Protein AF-A0A0R0H6M1-F1 (afdb_monomer_lite)

Radius of gyration: 22.52 Å; chains: 1; bounding box: 56×34×72 Å

Sequence (243 aa):
MDESSRLWDACHVLKSAISGMENYYSAASNIASSLDGYHHFTPELSRQVIRAINVCQRDILGLEEENKSLMETRIEPLSQCLIQNISMESKLNGFSGFRGVLYAMRSVSSLLLMILLNGLAYCWSSCCFHQGYDGHMVFGSDFMVSMAILQQKVAEEIDQIEGQPGILLFEFQQAKSAMEELKVELERIASLSYAEIQEKVDNVKSCFGLLRCGVDTITGQLDDFFDEIVEGRKKLLDMCSHR

pLDDT: mean 81.15, std 15.6, range [36.81, 97.0]

Secondary structure (DSSP, 8-state):
-HHHHHHHHHHHHHHHHHHHHHHHHHHHHHHHHHHTT-SS--HHHHHHHHHHHHHHHHHHHHHHHHHHHHIIIIIHHHHHHHHHHHHHGGG-----SHHHHHHHHHHHHHHHHHHHIIIII-B--THHHHSS-SS-TTS--HHHHHHHHHHHHHHHHHHHTTT--B---HHHHHHHHHHHHHHHHHHTTTS--HHHHHHHHHHHHHHHHHHHHHHHHHHHHHHHHHHHHHHHHHHHHHHHH--

Organism: Glycine max (NCBI:txid3847)

Structure (mmCIF, N/CA/C/O backbone):
data_AF-A0A0R0H6M1-F1
#
_entry.id   AF-A0A0R0H6M1-F1
#
loop_
_atom_site.group_PDB
_atom_site.id
_atom_site.type_symbol
_atom_site.label_atom_id
_atom_site.label_alt_id
_atom_site.label_comp_id
_atom_site.label_asym_id
_atom_site.label_entity_id
_atom_site.label_seq_id
_atom_site.pdbx_PDB_ins_code
_atom_site.Cartn_x
_atom_site.Cartn_y
_atom_site.Cartn_z
_atom_site.occupancy
_atom_site.B_iso_or_equiv
_atom_site.auth_seq_id
_atom_site.auth_comp_id
_atom_site.auth_asym_id
_atom_site.auth_atom_id
_atom_site.pdbx_PDB_model_num
ATOM 1 N N . MET A 1 1 ? 18.487 -10.471 -18.712 1.00 46.12 1 MET A N 1
ATOM 2 C CA . MET A 1 1 ? 17.753 -11.472 -17.899 1.00 46.12 1 MET A CA 1
ATOM 3 C C . MET A 1 1 ? 17.597 -10.980 -16.458 1.00 46.12 1 MET A C 1
ATOM 5 O O . MET A 1 1 ? 16.650 -11.376 -15.805 1.00 46.12 1 MET A O 1
ATOM 9 N N . ASP A 1 2 ? 18.455 -10.061 -16.010 1.00 67.31 2 ASP A N 1
ATOM 10 C CA . ASP A 1 2 ? 18.411 -9.377 -14.715 1.00 67.31 2 ASP A CA 1
ATOM 11 C C . ASP A 1 2 ? 17.286 -8.331 -14.591 1.00 67.31 2 ASP A C 1
ATOM 13 O O . ASP A 1 2 ? 16.623 -8.275 -13.572 1.00 67.31 2 ASP A O 1
ATOM 17 N N . GLU A 1 3 ? 17.002 -7.507 -15.600 1.00 68.56 3 GLU A N 1
ATOM 18 C CA . GLU A 1 3 ? 16.029 -6.412 -15.408 1.00 68.56 3 GLU A CA 1
ATOM 19 C C . GLU A 1 3 ? 14.572 -6.871 -15.228 1.00 68.56 3 GLU A C 1
ATOM 21 O O . GLU A 1 3 ? 13.834 -6.277 -14.447 1.00 68.56 3 GLU A O 1
ATOM 26 N N . SER A 1 4 ? 14.139 -7.918 -15.935 1.00 73.56 4 SER A N 1
ATOM 27 C CA . SER A 1 4 ? 12.774 -8.446 -15.795 1.00 73.56 4 SER A CA 1
ATOM 28 C C . SER A 1 4 ? 12.559 -9.141 -14.452 1.00 73.56 4 SER A C 1
ATOM 30 O O . SER A 1 4 ? 11.482 -9.005 -13.883 1.00 73.56 4 SER A O 1
ATOM 32 N N . SER A 1 5 ? 13.572 -9.839 -13.923 1.00 79.06 5 SER A N 1
ATOM 33 C CA . SER A 1 5 ? 13.485 -10.430 -12.584 1.00 79.06 5 SER A CA 1
ATOM 34 C C . SER A 1 5 ? 13.422 -9.347 -11.508 1.00 79.06 5 SER A C 1
ATOM 36 O O . SER A 1 5 ? 12.627 -9.449 -10.589 1.00 79.06 5 SER A O 1
ATOM 38 N N . ARG A 1 6 ? 14.170 -8.252 -11.678 1.00 81.94 6 ARG A N 1
ATOM 39 C CA . ARG A 1 6 ? 14.139 -7.104 -10.759 1.00 81.94 6 ARG A CA 1
ATOM 40 C C . ARG A 1 6 ? 12.793 -6.379 -10.747 1.00 81.94 6 ARG A C 1
ATOM 42 O O . ARG A 1 6 ? 12.304 -6.010 -9.686 1.00 81.94 6 ARG A O 1
ATOM 49 N N . LEU A 1 7 ? 12.187 -6.181 -11.921 1.00 85.00 7 LEU A N 1
ATOM 50 C CA . LEU A 1 7 ? 10.843 -5.603 -12.028 1.00 85.00 7 LEU A CA 1
ATOM 51 C C . LEU A 1 7 ? 9.801 -6.510 -11.359 1.00 85.00 7 LEU A C 1
ATOM 53 O O . LEU A 1 7 ? 8.912 -6.022 -10.668 1.00 85.00 7 LEU A O 1
ATOM 57 N N . TRP A 1 8 ? 9.940 -7.824 -11.546 1.00 86.88 8 TRP A N 1
ATOM 58 C CA . TRP A 1 8 ? 9.097 -8.820 -10.896 1.00 86.88 8 TRP A CA 1
ATOM 59 C C . TRP A 1 8 ? 9.236 -8.787 -9.372 1.00 86.88 8 TRP A C 1
ATOM 61 O O . TRP A 1 8 ? 8.227 -8.784 -8.671 1.00 86.88 8 TRP A O 1
ATOM 71 N N . ASP A 1 9 ? 10.464 -8.698 -8.856 1.00 89.25 9 ASP A N 1
ATOM 72 C CA . ASP A 1 9 ? 10.718 -8.581 -7.420 1.00 89.25 9 ASP A CA 1
ATOM 73 C C . ASP A 1 9 ? 10.064 -7.322 -6.843 1.00 89.25 9 ASP A C 1
ATOM 75 O O . ASP A 1 9 ? 9.346 -7.410 -5.849 1.00 89.25 9 ASP A O 1
ATOM 79 N N . ALA A 1 10 ? 10.229 -6.169 -7.496 1.00 89.31 10 ALA A N 1
ATOM 80 C CA . ALA A 1 10 ? 9.586 -4.924 -7.078 1.00 89.31 10 ALA A CA 1
ATOM 81 C C . ALA A 1 10 ? 8.051 -5.003 -7.115 1.00 89.31 10 ALA A C 1
ATOM 83 O O . ALA A 1 10 ? 7.393 -4.574 -6.169 1.00 89.31 10 ALA A O 1
ATOM 84 N N . CYS A 1 11 ? 7.481 -5.597 -8.168 1.00 91.81 11 CYS A N 1
ATOM 85 C CA . CYS A 1 11 ? 6.043 -5.850 -8.266 1.00 91.81 11 CYS A CA 1
ATOM 86 C C . CYS A 1 11 ? 5.550 -6.716 -7.104 1.00 91.81 11 CYS A C 1
ATOM 88 O O . CYS A 1 11 ? 4.575 -6.369 -6.439 1.00 91.81 11 CYS A O 1
ATOM 90 N N . HIS A 1 12 ? 6.263 -7.802 -6.804 1.00 91.81 12 HIS A N 1
ATOM 91 C CA . HIS A 1 12 ? 5.919 -8.688 -5.701 1.00 91.81 12 HIS A CA 1
ATOM 92 C C . HIS A 1 12 ? 5.960 -7.959 -4.356 1.00 91.81 12 HIS A C 1
ATOM 94 O O . HIS A 1 12 ? 5.055 -8.143 -3.549 1.00 91.81 12 HIS A O 1
ATOM 100 N N . VAL A 1 13 ? 6.980 -7.136 -4.097 1.00 93.56 13 VAL A N 1
ATOM 101 C CA . VAL A 1 13 ? 7.066 -6.362 -2.847 1.00 93.56 13 VAL A CA 1
ATOM 102 C C . VAL A 1 13 ? 5.879 -5.407 -2.714 1.00 93.56 13 VAL A C 1
ATOM 104 O O . VAL A 1 13 ? 5.223 -5.396 -1.675 1.00 93.56 13 VAL A O 1
ATOM 107 N N . LEU A 1 14 ? 5.542 -4.669 -3.775 1.00 94.75 14 LEU A N 1
ATOM 108 C CA . LEU A 1 14 ? 4.407 -3.742 -3.767 1.00 94.75 14 LEU A CA 1
ATOM 109 C C . LEU A 1 14 ? 3.065 -4.460 -3.578 1.00 94.75 14 LEU A C 1
ATOM 111 O O . LEU A 1 14 ? 2.250 -4.029 -2.766 1.00 94.75 14 LEU A O 1
ATOM 115 N N . LYS A 1 15 ? 2.843 -5.583 -4.271 1.00 94.50 15 LYS A N 1
ATOM 116 C CA . LYS A 1 15 ? 1.622 -6.389 -4.119 1.00 94.50 15 LYS A CA 1
ATOM 117 C C . LYS A 1 15 ? 1.503 -7.003 -2.722 1.00 94.50 15 LYS A C 1
ATOM 119 O O . LYS A 1 15 ? 0.406 -7.025 -2.171 1.00 94.50 15 LYS A O 1
ATOM 124 N N . SER A 1 16 ? 2.608 -7.461 -2.127 1.00 94.19 16 SER A N 1
ATOM 125 C CA . SER A 1 16 ? 2.621 -7.939 -0.738 1.00 94.19 16 SER A CA 1
ATOM 126 C C . SER A 1 16 ? 2.266 -6.823 0.248 1.00 94.19 16 SER A C 1
ATOM 128 O O . SER A 1 16 ? 1.416 -7.035 1.110 1.00 94.19 16 SER A O 1
ATOM 130 N N . ALA A 1 17 ? 2.838 -5.628 0.077 1.00 95.00 17 ALA A N 1
ATOM 131 C CA . ALA A 1 17 ? 2.527 -4.474 0.917 1.00 95.00 17 ALA A CA 1
ATOM 132 C C . ALA A 1 17 ? 1.044 -4.074 0.825 1.00 95.00 17 ALA A C 1
ATOM 134 O O . ALA A 1 17 ? 0.391 -3.897 1.853 1.00 95.00 17 ALA A O 1
ATOM 135 N N . ILE A 1 18 ? 0.497 -4.014 -0.395 1.00 95.69 18 ILE A N 1
ATOM 136 C CA . ILE A 1 18 ? -0.927 -3.751 -0.651 1.00 95.69 18 ILE A CA 1
ATOM 137 C C . ILE A 1 18 ? -1.804 -4.787 0.055 1.00 95.69 18 ILE A C 1
ATOM 139 O O . ILE A 1 18 ? -2.674 -4.410 0.833 1.00 95.69 18 ILE A O 1
ATOM 143 N N . SER A 1 19 ? -1.532 -6.083 -0.126 1.00 94.69 19 SER A N 1
ATOM 144 C CA . SER A 1 19 ? -2.310 -7.150 0.519 1.00 94.69 19 SER A CA 1
ATOM 145 C C . SER A 1 19 ? -2.278 -7.058 2.052 1.00 94.69 19 SER A C 1
ATOM 147 O O . SER A 1 19 ? -3.280 -7.308 2.725 1.00 94.69 19 SER A O 1
ATOM 149 N N . GLY A 1 20 ? -1.153 -6.628 2.627 1.00 94.69 20 GLY A N 1
ATOM 150 C CA . GLY A 1 20 ? -1.058 -6.312 4.051 1.00 94.69 20 GLY A CA 1
ATOM 151 C C . GLY A 1 20 ? -2.017 -5.202 4.491 1.00 94.69 20 GLY A C 1
ATOM 152 O O . GLY A 1 20 ? -2.707 -5.345 5.504 1.00 94.69 20 GLY A O 1
ATOM 153 N N . MET A 1 21 ? -2.117 -4.122 3.713 1.00 95.38 21 MET A N 1
ATOM 154 C CA . MET A 1 21 ? -3.075 -3.039 3.973 1.00 95.38 21 MET A CA 1
ATOM 155 C C . MET A 1 21 ? -4.529 -3.504 3.813 1.00 95.38 21 MET A C 1
ATOM 157 O O . MET A 1 21 ? -5.393 -3.069 4.577 1.00 95.38 21 MET A O 1
ATOM 161 N N . GLU A 1 22 ? -4.801 -4.428 2.886 1.00 95.00 22 GLU A N 1
ATOM 162 C CA . GLU A 1 22 ? -6.128 -5.033 2.715 1.00 95.00 22 GLU A CA 1
ATOM 163 C C . GLU A 1 22 ? -6.587 -5.811 3.944 1.00 95.00 22 GLU A C 1
ATOM 165 O O . GLU A 1 22 ? -7.722 -5.664 4.420 1.00 95.00 22 GLU A O 1
ATOM 170 N N . ASN A 1 23 ? -5.674 -6.594 4.514 1.00 94.44 23 ASN A N 1
ATOM 171 C CA . ASN A 1 23 ? -5.912 -7.294 5.769 1.00 94.44 23 ASN A CA 1
ATOM 172 C C . ASN A 1 23 ? -6.154 -6.304 6.914 1.00 94.44 23 ASN A C 1
ATOM 174 O O . ASN A 1 23 ? -7.051 -6.520 7.734 1.00 94.44 23 ASN A O 1
ATOM 178 N N . TYR A 1 24 ? -5.418 -5.188 6.936 1.00 94.44 24 TYR A N 1
ATOM 179 C CA . TYR A 1 24 ? -5.564 -4.168 7.968 1.00 94.44 24 TYR A CA 1
ATOM 180 C C . TYR A 1 24 ? -6.942 -3.506 7.962 1.00 94.44 24 TYR A C 1
ATOM 182 O O . TYR A 1 24 ? -7.625 -3.506 8.992 1.00 94.44 24 TYR A O 1
ATOM 190 N N . TYR A 1 25 ? -7.399 -2.986 6.816 1.00 94.12 25 TYR A N 1
ATOM 191 C CA . TYR A 1 25 ? -8.718 -2.352 6.771 1.00 94.12 25 TYR A CA 1
ATOM 192 C C . TYR A 1 25 ? -9.855 -3.358 6.978 1.00 94.12 25 TYR A C 1
ATOM 194 O O . TYR A 1 25 ? -10.898 -3.003 7.531 1.00 94.12 25 TYR A O 1
ATOM 202 N N . SER A 1 26 ? -9.655 -4.627 6.607 1.00 93.75 26 SER A N 1
ATOM 203 C CA . SER A 1 26 ? -10.621 -5.698 6.873 1.00 93.75 26 SER A CA 1
ATOM 204 C C . SER A 1 26 ? -10.733 -5.992 8.373 1.00 93.75 26 SER A C 1
ATOM 206 O O . SER A 1 26 ? -11.838 -6.083 8.913 1.00 93.75 26 SER A O 1
ATOM 208 N N . ALA A 1 27 ? -9.602 -6.070 9.083 1.00 93.81 27 ALA A N 1
ATOM 209 C CA . ALA A 1 27 ? -9.570 -6.231 10.536 1.00 93.81 27 ALA A CA 1
ATOM 210 C C . ALA A 1 27 ? -10.207 -5.033 11.259 1.00 93.81 27 ALA A C 1
ATOM 212 O O . ALA A 1 27 ? -11.006 -5.215 12.181 1.00 93.81 27 ALA A O 1
ATOM 213 N N . ALA A 1 28 ? -9.919 -3.813 10.809 1.00 92.38 28 ALA A N 1
ATOM 214 C CA . ALA A 1 28 ? -10.516 -2.601 11.359 1.00 92.38 28 ALA A CA 1
ATOM 215 C C . ALA A 1 28 ? -12.030 -2.524 11.127 1.00 92.38 28 ALA A C 1
ATOM 217 O O . ALA A 1 28 ? -12.762 -2.126 12.031 1.00 92.38 28 ALA A O 1
ATOM 218 N N . SER A 1 29 ? -12.521 -2.965 9.964 1.00 91.75 29 SER A N 1
ATOM 219 C CA . SER A 1 29 ? -13.959 -3.056 9.692 1.00 91.75 29 SER A CA 1
ATOM 220 C C . SER A 1 29 ? -14.661 -3.998 10.677 1.00 91.75 29 SER A C 1
ATOM 222 O O . SER A 1 29 ? -15.702 -3.642 11.231 1.00 91.75 29 SER A O 1
ATOM 224 N N . ASN A 1 30 ? -14.048 -5.145 10.991 1.00 92.19 30 ASN A N 1
ATOM 225 C CA . ASN A 1 30 ? -14.566 -6.066 12.005 1.00 92.19 30 ASN A CA 1
ATOM 226 C C . ASN A 1 30 ? -14.599 -5.418 13.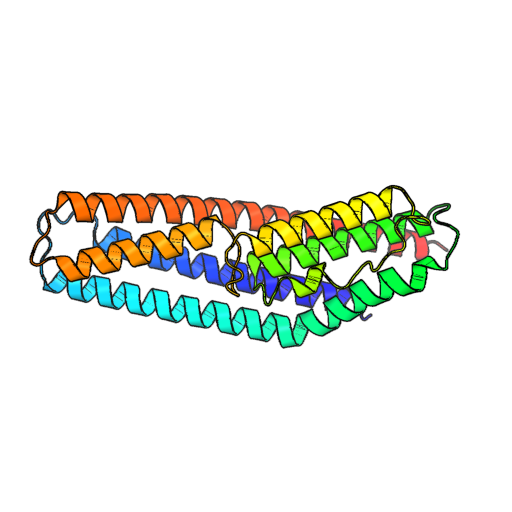399 1.00 92.19 30 ASN A C 1
ATOM 228 O O . ASN A 1 30 ? -15.610 -5.510 14.096 1.00 92.19 30 ASN A O 1
ATOM 232 N N . ILE A 1 31 ? -13.533 -4.710 13.787 1.00 92.19 31 ILE A N 1
ATOM 233 C CA . ILE A 1 31 ? -13.464 -3.975 15.060 1.00 92.19 31 ILE A CA 1
ATOM 234 C C . ILE A 1 31 ? -14.566 -2.909 15.128 1.00 92.19 31 ILE A C 1
ATOM 236 O O . ILE A 1 31 ? -15.338 -2.895 16.086 1.00 92.19 31 ILE A O 1
ATOM 240 N N . ALA A 1 32 ? -14.703 -2.071 14.099 1.00 90.38 32 ALA A N 1
ATOM 241 C CA . ALA A 1 32 ? -15.730 -1.035 14.040 1.00 90.38 32 ALA A CA 1
ATOM 242 C C . ALA A 1 32 ? -17.148 -1.628 14.085 1.00 90.38 32 ALA A C 1
ATOM 244 O O . ALA A 1 32 ? -18.005 -1.111 14.796 1.00 90.38 32 ALA A O 1
ATOM 245 N N . SER A 1 33 ? -17.386 -2.747 13.391 1.00 87.88 33 SER A N 1
ATOM 246 C CA . SER A 1 33 ? -18.682 -3.439 13.411 1.00 87.88 33 SER A CA 1
ATOM 247 C C . SER A 1 33 ? -19.037 -4.011 14.787 1.00 87.88 33 SER A C 1
ATOM 249 O O . SER A 1 33 ? -20.200 -3.997 15.170 1.00 87.88 33 SER A O 1
ATOM 251 N N . SER A 1 34 ? -18.042 -4.452 15.569 1.00 86.06 34 SER A N 1
ATOM 252 C CA . SER A 1 34 ? -18.258 -4.960 16.934 1.00 86.06 34 SER A CA 1
ATOM 253 C C . SER A 1 34 ? -18.665 -3.874 17.935 1.00 86.06 34 SER A C 1
ATOM 255 O O . SER A 1 34 ? -19.186 -4.182 19.005 1.00 86.06 34 SER A O 1
ATOM 257 N N . LEU A 1 35 ? -18.433 -2.610 17.578 1.00 84.56 35 LEU A N 1
ATOM 258 C CA . LEU A 1 35 ? -18.783 -1.427 18.361 1.00 84.56 35 LEU A CA 1
ATOM 259 C C . LEU A 1 35 ? -20.106 -0.801 17.892 1.00 84.56 35 LEU A C 1
ATOM 261 O O . LEU A 1 35 ? -20.694 0.000 18.617 1.00 84.56 35 LEU A O 1
ATOM 265 N N . ASP A 1 36 ? -20.591 -1.179 16.706 1.00 74.12 36 ASP A N 1
ATOM 266 C CA . ASP A 1 36 ? -21.784 -0.606 16.091 1.00 74.12 36 ASP A CA 1
ATOM 267 C C . ASP A 1 36 ? -23.065 -1.156 16.739 1.00 74.12 36 ASP A C 1
ATOM 269 O O . ASP A 1 36 ? -23.265 -2.366 16.846 1.00 74.12 36 ASP A O 1
ATOM 273 N N . GLY A 1 37 ? -23.960 -0.266 17.176 1.00 65.88 37 GLY A N 1
ATOM 274 C CA . GLY A 1 37 ? -25.274 -0.643 17.717 1.00 65.88 37 GLY A CA 1
ATOM 275 C C . GLY A 1 37 ? -25.334 -0.951 19.220 1.00 65.88 37 GLY A C 1
ATOM 276 O O . GLY A 1 37 ? -26.416 -1.241 19.733 1.00 65.88 37 GLY A O 1
ATOM 277 N N . TYR A 1 38 ? -24.228 -0.840 19.963 1.00 66.38 38 TYR A N 1
ATOM 278 C CA . TYR A 1 38 ? -24.252 -0.945 21.426 1.00 66.38 38 TYR A CA 1
ATOM 279 C C . TYR A 1 38 ? -24.504 0.418 22.072 1.00 66.38 38 TYR A C 1
ATOM 281 O O . TYR A 1 38 ? -23.603 1.239 22.130 1.00 66.38 38 TYR A O 1
ATOM 289 N N . HIS A 1 39 ? -25.696 0.652 22.632 1.00 63.47 39 HIS A N 1
ATOM 290 C CA . HIS A 1 39 ? -26.008 1.888 23.377 1.00 63.47 39 HIS A CA 1
ATOM 291 C C . HIS A 1 39 ? -25.375 1.956 24.780 1.00 63.47 39 HIS A C 1
ATOM 293 O O . HIS A 1 39 ? -25.376 3.009 25.421 1.00 63.47 39 HIS A O 1
ATOM 299 N N . HIS A 1 40 ? -24.835 0.838 25.271 1.00 66.12 40 HIS A N 1
ATOM 300 C CA . HIS A 1 40 ? -24.179 0.741 26.570 1.00 66.12 40 HIS A CA 1
ATOM 301 C C . HIS A 1 40 ? -22.856 -0.005 26.424 1.00 66.12 40 HIS A C 1
ATOM 303 O O . HIS A 1 40 ? -22.833 -1.223 26.248 1.00 66.12 40 HIS A O 1
ATOM 309 N N . PHE A 1 41 ? -21.753 0.736 26.509 1.00 73.75 41 PHE A N 1
ATOM 310 C CA . PHE A 1 41 ? -20.420 0.152 26.564 1.00 73.75 41 PHE A CA 1
ATOM 311 C C . PHE A 1 41 ? -20.209 -0.533 27.908 1.00 73.75 41 PHE A C 1
ATOM 313 O O . PHE A 1 41 ? -20.211 0.110 28.958 1.00 73.75 41 PHE A O 1
ATOM 320 N N . THR A 1 42 ? -20.024 -1.849 27.874 1.00 79.62 42 THR A N 1
ATOM 321 C CA . THR A 1 42 ? -19.640 -2.622 29.052 1.00 79.62 42 THR A CA 1
ATOM 322 C C . THR A 1 42 ? -18.113 -2.717 29.145 1.00 79.62 42 THR A C 1
ATOM 324 O O . THR A 1 42 ? -17.427 -2.765 28.115 1.00 79.62 42 THR A O 1
ATOM 327 N N . PRO A 1 43 ? -17.543 -2.782 30.361 1.00 81.38 43 PRO A N 1
ATOM 328 C CA . PRO A 1 43 ? -16.113 -3.034 30.545 1.00 81.38 43 PRO A CA 1
ATOM 329 C C . PRO A 1 43 ? -15.633 -4.322 29.856 1.00 81.38 43 PRO A C 1
ATOM 331 O O . PRO A 1 43 ? -14.487 -4.407 29.411 1.00 81.38 43 PRO A O 1
ATOM 334 N N . GLU A 1 44 ? -16.497 -5.332 29.748 1.00 85.69 44 GLU A N 1
ATOM 335 C CA . GLU A 1 44 ? -16.222 -6.592 29.057 1.00 85.69 44 GLU A CA 1
ATOM 336 C C . GLU A 1 44 ? -16.071 -6.396 27.545 1.00 85.69 44 GLU A C 1
ATOM 338 O O . GLU A 1 44 ? -15.087 -6.876 26.975 1.00 85.69 44 GLU A O 1
ATOM 343 N N . LEU A 1 45 ? -16.996 -5.658 26.913 1.00 85.75 45 LEU A N 1
ATOM 344 C CA . LEU A 1 45 ? -16.931 -5.331 25.486 1.00 85.75 45 LEU A CA 1
ATOM 345 C C . LEU A 1 45 ? -15.669 -4.524 25.177 1.00 85.75 45 LEU A C 1
ATOM 347 O O . LEU A 1 45 ? -14.929 -4.865 24.259 1.00 85.75 45 LEU A O 1
ATOM 351 N N . SER A 1 46 ? -15.363 -3.519 26.001 1.00 86.50 46 SER A N 1
ATOM 352 C CA . SER A 1 46 ? -14.131 -2.740 25.865 1.00 86.50 46 SER A CA 1
ATOM 353 C C . SER A 1 46 ? -12.882 -3.611 25.901 1.00 86.50 46 SER A C 1
ATOM 355 O O . SER A 1 46 ? -12.058 -3.554 24.993 1.00 86.50 46 SER A O 1
ATOM 357 N N . ARG A 1 47 ? -12.754 -4.497 26.897 1.00 89.56 47 ARG A N 1
ATOM 358 C CA . ARG A 1 47 ? -11.604 -5.409 26.989 1.00 89.56 47 ARG A CA 1
ATOM 359 C C . ARG A 1 47 ? -11.491 -6.319 25.772 1.00 89.56 47 ARG A C 1
ATOM 361 O O . ARG A 1 47 ? -10.376 -6.615 25.344 1.00 89.56 47 ARG A O 1
ATOM 368 N N . GLN A 1 48 ? -12.612 -6.791 25.235 1.00 90.81 48 GLN A N 1
ATOM 369 C CA . GLN A 1 48 ? -12.623 -7.614 24.028 1.00 90.81 48 GLN A CA 1
ATOM 370 C C . GLN A 1 48 ? -12.139 -6.822 22.809 1.00 90.81 48 GLN A C 1
ATOM 372 O O . GLN A 1 48 ? -11.286 -7.306 22.067 1.00 90.81 48 GLN A O 1
ATOM 377 N N . VAL A 1 49 ? -12.625 -5.595 22.644 1.00 91.25 49 VAL A N 1
ATOM 378 C CA . VAL A 1 49 ? -12.256 -4.714 21.533 1.00 91.25 49 VAL A CA 1
ATOM 379 C C . VAL A 1 49 ? -10.795 -4.285 21.646 1.00 91.25 49 VAL A C 1
ATOM 381 O O . VAL A 1 49 ? -10.052 -4.428 20.684 1.00 91.25 49 VAL A O 1
ATOM 384 N N . ILE A 1 50 ? -10.327 -3.879 22.829 1.00 92.81 50 ILE A N 1
ATOM 385 C CA . ILE A 1 50 ? -8.915 -3.552 23.087 1.00 92.81 50 ILE A CA 1
ATOM 386 C C . ILE A 1 50 ? -8.009 -4.737 22.733 1.00 92.81 50 ILE A C 1
ATOM 388 O O . ILE A 1 50 ? -6.937 -4.552 22.158 1.00 92.81 50 ILE A O 1
ATOM 392 N N . ARG A 1 51 ? -8.410 -5.979 23.038 1.00 93.69 51 ARG A N 1
ATOM 393 C CA . ARG A 1 51 ? -7.647 -7.166 22.614 1.00 93.69 51 ARG A CA 1
ATOM 394 C C . ARG A 1 51 ? -7.593 -7.289 21.094 1.00 93.69 51 ARG A C 1
ATOM 396 O O . ARG A 1 51 ? -6.511 -7.541 20.574 1.00 93.69 51 ARG A O 1
ATOM 403 N N . ALA A 1 52 ? -8.714 -7.094 20.401 1.00 94.50 52 ALA A N 1
ATOM 404 C CA . ALA A 1 52 ? -8.756 -7.121 18.940 1.00 94.50 52 ALA A CA 1
ATOM 405 C C . ALA A 1 52 ? -7.879 -6.017 18.323 1.00 94.50 52 ALA A C 1
ATOM 407 O O . ALA A 1 52 ? -7.107 -6.299 17.410 1.00 94.50 52 ALA A O 1
ATOM 408 N N . ILE A 1 53 ? -7.910 -4.802 18.882 1.00 95.12 53 ILE A N 1
ATOM 409 C CA . ILE A 1 53 ? -7.036 -3.697 18.468 1.00 95.12 53 ILE A CA 1
ATOM 410 C C . ILE A 1 53 ? -5.563 -4.067 18.674 1.00 95.12 53 ILE A C 1
ATOM 412 O O . ILE A 1 53 ? -4.767 -3.924 17.755 1.00 95.12 53 ILE A O 1
ATOM 416 N N . ASN A 1 54 ? -5.188 -4.612 19.835 1.00 95.50 54 ASN A N 1
ATOM 417 C CA . ASN A 1 54 ? -3.804 -5.025 20.098 1.00 95.50 54 ASN A CA 1
ATOM 418 C C . ASN A 1 54 ? -3.323 -6.162 19.178 1.00 95.50 54 ASN A C 1
ATOM 420 O O . ASN A 1 54 ? -2.127 -6.271 18.916 1.00 95.50 54 ASN A O 1
ATOM 424 N N . VAL A 1 55 ? -4.218 -7.051 18.732 1.00 95.06 55 VAL A N 1
ATOM 425 C CA . VAL A 1 55 ? -3.898 -8.052 17.699 1.00 95.06 55 VAL A CA 1
ATOM 426 C C . VAL A 1 55 ? -3.637 -7.351 16.373 1.00 95.06 55 VAL A C 1
ATOM 428 O O . VAL A 1 55 ? -2.536 -7.467 15.851 1.00 95.06 55 VAL A O 1
ATOM 431 N N . CYS A 1 56 ? -4.577 -6.520 15.928 1.00 93.62 56 CYS A N 1
ATOM 432 C CA . CYS A 1 56 ? -4.478 -5.743 14.695 1.00 93.62 56 CYS A CA 1
ATOM 433 C C . CYS A 1 56 ? -3.193 -4.888 14.630 1.00 93.62 56 CYS A C 1
ATOM 435 O O . CYS A 1 56 ? -2.485 -4.887 13.630 1.00 93.62 56 CYS A O 1
ATOM 437 N N . GLN A 1 57 ? -2.828 -4.218 15.726 1.00 93.81 57 GLN A N 1
ATOM 438 C CA . GLN A 1 57 ? -1.596 -3.424 15.824 1.00 93.81 57 GLN A CA 1
ATOM 439 C C . GLN A 1 57 ? -0.327 -4.273 15.724 1.00 93.81 57 GLN A C 1
ATOM 441 O O . GLN A 1 57 ? 0.653 -3.848 15.118 1.00 93.81 57 GLN A O 1
ATOM 446 N N . ARG A 1 58 ? -0.330 -5.473 16.311 1.00 94.12 58 ARG A N 1
ATOM 447 C CA . ARG A 1 58 ? 0.807 -6.394 16.209 1.00 94.12 58 ARG A CA 1
ATOM 448 C C . ARG A 1 58 ? 0.960 -6.921 14.787 1.00 94.12 58 ARG A C 1
ATOM 450 O O . ARG A 1 58 ? 2.087 -7.013 14.315 1.00 94.12 58 ARG A O 1
ATOM 457 N N . ASP A 1 59 ? -0.151 -7.220 14.123 1.00 92.88 59 ASP A N 1
ATOM 458 C CA . ASP A 1 59 ? -0.152 -7.668 12.730 1.00 92.88 59 ASP A CA 1
ATOM 459 C C . ASP A 1 59 ? 0.400 -6.568 11.808 1.00 92.88 59 ASP A C 1
ATOM 461 O O . ASP A 1 59 ? 1.191 -6.857 10.915 1.00 92.88 59 ASP A O 1
ATOM 465 N N . ILE A 1 60 ? 0.089 -5.294 12.087 1.00 93.25 60 ILE A N 1
ATOM 466 C CA . ILE A 1 60 ? 0.678 -4.148 11.376 1.00 93.25 60 ILE A CA 1
ATOM 467 C C . ILE A 1 60 ? 2.183 -4.016 11.588 1.00 93.25 60 ILE A C 1
ATOM 469 O O . ILE A 1 60 ? 2.911 -3.795 10.626 1.00 93.25 60 ILE A O 1
ATOM 473 N N . LEU A 1 61 ? 2.666 -4.166 12.821 1.00 92.81 61 LEU A N 1
ATOM 474 C CA . LEU A 1 61 ? 4.109 -4.151 13.076 1.00 92.81 61 LEU A CA 1
ATOM 475 C C . LEU A 1 61 ? 4.814 -5.319 12.371 1.00 92.81 61 LEU A C 1
ATOM 477 O O . LEU A 1 61 ? 5.924 -5.156 11.872 1.00 92.81 61 LEU A O 1
ATOM 481 N N . GLY A 1 62 ? 4.160 -6.484 12.303 1.00 93.69 62 GLY A N 1
ATOM 482 C CA . GLY A 1 62 ? 4.631 -7.628 11.522 1.00 93.69 62 GLY A CA 1
ATOM 483 C C . GLY A 1 62 ? 4.740 -7.300 10.034 1.00 93.69 62 GLY A C 1
ATOM 484 O O . GLY A 1 62 ? 5.785 -7.540 9.439 1.00 93.69 62 GLY A O 1
ATOM 485 N N . LEU A 1 63 ? 3.708 -6.673 9.462 1.00 93.19 63 LEU A N 1
ATOM 486 C CA . LEU A 1 63 ? 3.711 -6.206 8.075 1.00 93.19 63 LEU A CA 1
ATOM 487 C C . LEU A 1 63 ? 4.846 -5.209 7.795 1.00 93.19 63 LEU A C 1
ATOM 489 O O . LEU A 1 63 ? 5.544 -5.347 6.794 1.00 93.19 63 LEU A O 1
ATOM 493 N N . GLU A 1 64 ? 5.041 -4.209 8.660 1.00 92.88 64 GLU A N 1
ATOM 494 C CA . GLU A 1 64 ? 6.114 -3.216 8.502 1.00 92.88 64 GLU A CA 1
ATOM 495 C C . GLU A 1 64 ? 7.502 -3.890 8.525 1.00 92.88 64 GLU A C 1
ATOM 497 O O . GLU A 1 64 ? 8.347 -3.571 7.687 1.00 92.88 64 GLU A O 1
ATOM 502 N N . GLU A 1 65 ? 7.731 -4.873 9.405 1.00 93.44 65 GLU A N 1
ATOM 503 C CA . GLU A 1 65 ? 9.005 -5.607 9.477 1.00 93.44 65 GLU A CA 1
ATOM 504 C C . GLU A 1 65 ? 9.210 -6.566 8.288 1.00 93.44 65 GLU A C 1
ATOM 506 O O . GLU A 1 65 ? 10.319 -6.673 7.760 1.00 93.44 65 GLU A O 1
ATOM 511 N N . GLU A 1 66 ? 8.155 -7.237 7.815 1.00 93.12 66 GLU A N 1
ATOM 512 C CA . GLU A 1 66 ? 8.207 -8.065 6.603 1.00 93.12 66 GLU A CA 1
ATOM 513 C C . GLU A 1 66 ? 8.524 -7.218 5.365 1.00 93.12 66 GLU A C 1
ATOM 515 O O . GLU A 1 66 ? 9.421 -7.561 4.588 1.00 93.12 66 GLU A O 1
ATOM 520 N N . ASN A 1 67 ? 7.846 -6.078 5.207 1.00 93.31 67 ASN A N 1
ATOM 521 C CA . ASN A 1 67 ? 8.099 -5.147 4.111 1.00 93.31 67 ASN A CA 1
ATOM 522 C C . ASN A 1 67 ? 9.524 -4.601 4.160 1.00 93.31 67 ASN A C 1
ATOM 524 O O . ASN A 1 67 ? 10.200 -4.562 3.133 1.00 93.31 67 ASN A O 1
ATOM 528 N N . LYS A 1 68 ? 10.009 -4.226 5.343 1.00 92.00 68 LYS A N 1
ATOM 529 C CA . LYS A 1 68 ? 11.398 -3.810 5.550 1.00 92.00 68 LYS A CA 1
ATOM 530 C C . LYS A 1 68 ? 12.379 -4.902 5.126 1.00 92.00 68 LYS A C 1
ATOM 532 O O . LYS A 1 68 ? 13.285 -4.628 4.345 1.00 92.00 68 LYS A O 1
ATOM 537 N N . SER A 1 69 ? 12.181 -6.142 5.575 1.00 91.69 69 SER A N 1
ATOM 538 C CA . SER A 1 69 ? 13.048 -7.265 5.199 1.00 91.69 69 SER A CA 1
ATOM 539 C C . SER A 1 69 ? 13.059 -7.497 3.685 1.00 91.69 69 SER A C 1
ATOM 541 O O . SER A 1 69 ? 14.115 -7.725 3.087 1.00 91.69 69 SER A O 1
ATOM 543 N N . LEU A 1 70 ? 11.901 -7.394 3.029 1.00 90.50 70 LEU A N 1
ATOM 544 C CA . LEU A 1 70 ? 11.796 -7.476 1.573 1.00 90.50 70 LEU A CA 1
ATOM 545 C C . LEU A 1 70 ? 12.509 -6.311 0.8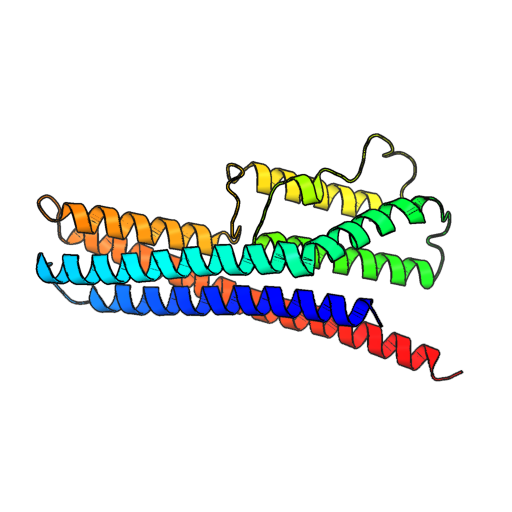73 1.00 90.50 70 LEU A C 1
ATOM 547 O O . LEU A 1 70 ? 13.190 -6.531 -0.131 1.00 90.50 70 LEU A O 1
ATOM 551 N N . MET A 1 71 ? 12.394 -5.095 1.406 1.00 87.69 71 MET A N 1
ATOM 552 C CA . MET A 1 71 ? 13.085 -3.913 0.893 1.00 87.69 71 MET A CA 1
ATOM 553 C C . MET A 1 71 ? 14.610 -4.064 0.993 1.00 87.69 71 MET A C 1
ATOM 555 O O . MET A 1 71 ? 15.305 -3.877 -0.004 1.00 87.69 71 MET A O 1
ATOM 559 N N . GLU A 1 72 ? 15.138 -4.488 2.138 1.00 86.81 72 GLU A N 1
ATOM 560 C CA . GLU A 1 72 ? 16.578 -4.718 2.342 1.00 86.81 72 GLU A CA 1
ATOM 561 C C . GLU A 1 72 ? 17.107 -5.855 1.448 1.00 86.81 72 GLU A C 1
ATOM 563 O O . GLU A 1 72 ? 18.114 -5.719 0.757 1.00 86.81 72 GLU A O 1
ATOM 568 N N . THR A 1 73 ? 16.407 -6.991 1.397 1.00 86.19 73 THR A N 1
ATOM 569 C CA . THR A 1 73 ? 16.922 -8.188 0.707 1.00 86.19 73 THR A CA 1
ATOM 570 C C . THR A 1 73 ? 16.740 -8.161 -0.807 1.00 86.19 73 THR A C 1
ATOM 572 O O . THR A 1 73 ? 17.577 -8.710 -1.529 1.00 86.19 73 THR A O 1
ATOM 575 N N . ARG A 1 74 ? 15.651 -7.561 -1.308 1.00 82.75 74 ARG A N 1
ATOM 576 C CA . ARG A 1 74 ? 15.297 -7.595 -2.737 1.00 82.75 74 ARG A CA 1
ATOM 577 C C . ARG A 1 74 ? 15.447 -6.258 -3.437 1.00 82.75 74 ARG A C 1
ATOM 579 O O . ARG A 1 74 ? 15.728 -6.267 -4.630 1.00 82.75 74 ARG A O 1
ATOM 586 N N . ILE A 1 75 ? 15.263 -5.135 -2.738 1.00 82.19 75 ILE A N 1
ATOM 587 C CA . ILE A 1 75 ? 15.177 -3.802 -3.356 1.00 82.19 75 ILE A CA 1
ATOM 588 C C . ILE A 1 75 ? 16.459 -2.989 -3.179 1.00 82.19 75 ILE A C 1
ATOM 590 O O . ILE A 1 75 ? 16.846 -2.280 -4.105 1.00 82.19 75 ILE A O 1
ATOM 594 N N . GLU A 1 76 ? 17.174 -3.114 -2.064 1.00 74.62 76 GLU A N 1
ATOM 595 C CA . GLU A 1 76 ? 18.455 -2.423 -1.855 1.00 74.62 76 GLU A CA 1
ATOM 596 C C . GLU A 1 76 ? 19.497 -2.707 -2.965 1.00 74.62 76 GLU A C 1
ATOM 598 O O . GLU A 1 76 ? 20.119 -1.766 -3.469 1.00 74.62 76 GLU A O 1
ATOM 603 N N . PRO A 1 77 ? 19.633 -3.946 -3.481 1.00 69.38 77 PRO A N 1
ATOM 604 C CA . PRO A 1 77 ? 20.485 -4.204 -4.645 1.00 69.38 77 PRO A CA 1
ATOM 605 C C . PRO A 1 77 ? 19.992 -3.510 -5.930 1.00 69.38 77 PRO A C 1
ATOM 607 O O . PRO A 1 77 ? 20.781 -3.232 -6.838 1.00 69.38 77 PRO A O 1
ATOM 610 N N . LEU A 1 78 ? 18.686 -3.230 -6.031 1.00 65.75 78 LEU A N 1
ATOM 611 C CA . LEU A 1 78 ? 18.074 -2.532 -7.168 1.00 65.75 78 LEU A CA 1
ATOM 612 C C . LEU A 1 78 ? 18.332 -1.035 -7.094 1.00 65.75 78 LEU A C 1
ATOM 614 O O . LEU A 1 78 ? 18.702 -0.444 -8.105 1.00 65.75 78 LEU A O 1
ATOM 618 N N . SER A 1 79 ? 18.171 -0.433 -5.916 1.00 64.38 79 SER A N 1
ATOM 619 C CA . SER A 1 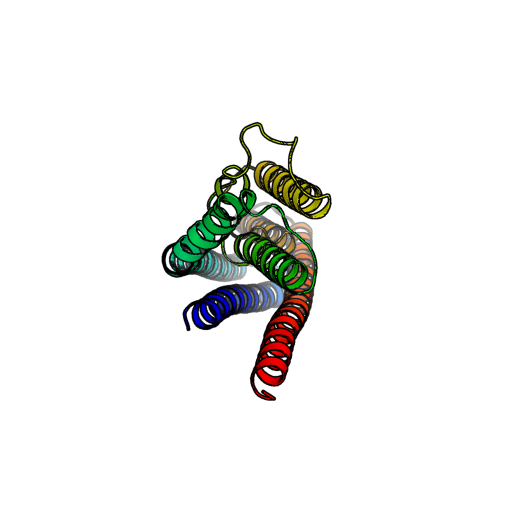79 ? 18.340 1.007 -5.706 1.00 64.38 79 SER A CA 1
ATOM 620 C C . SER A 1 79 ? 19.779 1.444 -5.982 1.00 64.38 79 SER A C 1
ATOM 622 O O . SER A 1 79 ? 19.995 2.406 -6.721 1.00 64.38 79 SER A O 1
ATOM 624 N N . GLN A 1 80 ? 20.765 0.674 -5.513 1.00 59.94 80 GLN A N 1
ATOM 625 C CA . GLN A 1 80 ? 22.180 0.910 -5.813 1.00 59.94 80 GLN A CA 1
ATOM 626 C C . GLN A 1 80 ? 22.459 0.813 -7.318 1.00 59.94 80 GLN A C 1
ATOM 628 O O . GLN A 1 80 ? 23.157 1.658 -7.873 1.00 59.94 80 GLN A O 1
ATOM 633 N N . CYS A 1 81 ? 21.857 -0.156 -8.016 1.00 51.59 81 CYS A N 1
ATOM 634 C CA . CYS A 1 81 ? 22.014 -0.287 -9.464 1.00 51.59 81 CYS A CA 1
ATOM 635 C C . CYS A 1 81 ? 21.340 0.861 -10.238 1.00 51.59 81 CYS A C 1
ATOM 637 O O . CYS A 1 81 ? 21.887 1.347 -11.227 1.00 51.59 81 CYS A O 1
ATOM 639 N N . LEU A 1 82 ? 20.175 1.327 -9.787 1.00 56.53 82 LEU A N 1
ATOM 640 C CA . LEU A 1 82 ? 19.448 2.436 -10.406 1.00 56.53 82 LEU A CA 1
ATOM 641 C C . LEU A 1 82 ? 20.202 3.761 -10.262 1.00 56.53 82 LEU A C 1
ATOM 643 O O . LEU A 1 82 ? 20.391 4.459 -11.256 1.00 56.53 82 LEU A O 1
ATOM 647 N N . ILE A 1 83 ? 20.708 4.066 -9.067 1.00 55.88 83 ILE A N 1
ATOM 648 C CA . ILE A 1 83 ? 21.465 5.296 -8.783 1.00 55.88 83 ILE A CA 1
ATOM 649 C C . ILE A 1 83 ? 22.834 5.279 -9.486 1.00 55.88 83 ILE A C 1
ATOM 651 O O . ILE A 1 83 ? 23.248 6.273 -10.088 1.00 55.88 83 ILE A O 1
ATOM 655 N N . GLN A 1 84 ? 23.529 4.138 -9.489 1.00 49.66 84 GLN A N 1
ATOM 656 C CA . GLN A 1 84 ? 24.855 4.007 -10.105 1.00 49.66 84 GLN A CA 1
ATOM 657 C C . GLN A 1 84 ? 24.810 4.106 -11.640 1.00 49.66 84 GLN A C 1
ATOM 659 O O . GLN A 1 84 ? 25.701 4.710 -12.244 1.00 49.66 84 GLN A O 1
ATOM 664 N N . ASN A 1 85 ? 23.747 3.597 -12.274 1.00 48.62 85 ASN A N 1
ATOM 665 C CA . ASN A 1 85 ? 23.544 3.731 -13.720 1.00 48.62 85 ASN A CA 1
ATOM 666 C C . ASN A 1 85 ? 23.229 5.180 -14.134 1.00 48.62 85 ASN A C 1
ATOM 668 O O . ASN A 1 85 ? 23.716 5.629 -15.169 1.00 48.62 85 ASN A O 1
ATOM 672 N N . ILE A 1 86 ? 22.499 5.935 -13.302 1.00 51.84 86 ILE A N 1
ATOM 673 C CA . ILE A 1 86 ? 22.228 7.367 -13.530 1.00 51.84 86 ILE A CA 1
ATOM 674 C C . ILE A 1 86 ? 23.532 8.188 -13.522 1.00 51.84 86 ILE A C 1
ATOM 676 O O . ILE A 1 86 ? 23.702 9.104 -14.330 1.00 51.84 86 ILE A O 1
ATOM 680 N N . SER A 1 87 ? 24.478 7.836 -12.644 1.00 45.88 87 SER A N 1
ATOM 681 C CA . SER A 1 87 ? 25.764 8.530 -12.489 1.00 45.88 87 SER A CA 1
ATOM 682 C C . SER A 1 87 ? 26.773 8.212 -13.607 1.00 45.88 87 SER A C 1
ATOM 684 O O . SER A 1 87 ? 27.386 9.128 -14.166 1.00 45.88 87 SER A O 1
ATOM 686 N N . MET A 1 88 ? 26.938 6.936 -13.987 1.00 45.91 88 MET A N 1
ATOM 687 C CA . MET A 1 88 ? 27.961 6.520 -14.964 1.00 45.91 88 MET A CA 1
ATOM 688 C C . MET A 1 88 ? 27.695 6.996 -16.402 1.00 45.91 88 MET A C 1
ATOM 690 O O . MET A 1 88 ? 28.647 7.244 -17.148 1.00 45.91 88 MET A O 1
ATOM 694 N N . GLU A 1 89 ? 26.434 7.161 -16.802 1.00 50.12 89 GLU A N 1
ATOM 695 C CA . GLU A 1 89 ? 26.067 7.487 -18.190 1.00 50.12 89 GLU A CA 1
ATOM 696 C C . GLU A 1 89 ? 25.918 8.994 -18.460 1.00 50.12 89 GLU A C 1
ATOM 698 O O . GLU A 1 89 ? 25.770 9.394 -19.613 1.00 50.12 89 GLU A O 1
ATOM 703 N N . SER A 1 90 ? 26.133 9.844 -17.446 1.00 47.41 90 SER A N 1
ATOM 704 C CA . SER A 1 90 ? 26.348 11.299 -17.593 1.00 47.41 90 SER A CA 1
ATOM 705 C C . SER A 1 90 ? 27.565 11.662 -18.469 1.00 47.41 90 SER A C 1
ATOM 707 O O . SER A 1 90 ? 27.689 12.792 -18.935 1.00 47.41 90 SER A O 1
ATOM 709 N N . LYS A 1 91 ? 28.450 10.691 -18.751 1.00 47.09 91 LYS A N 1
ATOM 710 C CA . LYS A 1 91 ? 29.553 10.810 -19.724 1.00 47.09 91 LYS A CA 1
ATOM 711 C C . LYS A 1 91 ? 29.144 10.545 -21.178 1.00 47.09 91 LYS A C 1
ATOM 713 O O . LYS A 1 91 ? 29.942 10.811 -22.079 1.00 47.09 91 LYS A O 1
ATOM 718 N N . LEU A 1 92 ? 27.940 10.032 -21.439 1.00 46.69 92 LEU A N 1
ATOM 719 C CA . LEU A 1 92 ? 27.424 9.850 -22.795 1.00 46.69 92 LEU A CA 1
ATOM 720 C C . LEU A 1 92 ? 26.728 11.138 -23.246 1.00 46.69 92 LEU A C 1
ATOM 722 O O . LEU A 1 92 ? 25.508 11.269 -23.202 1.00 46.69 92 LEU A O 1
ATOM 726 N N . ASN A 1 93 ? 27.535 12.090 -23.716 1.00 47.53 93 ASN A N 1
ATOM 727 C CA . ASN A 1 93 ? 27.083 13.208 -24.544 1.00 47.53 93 ASN A CA 1
ATOM 728 C C . ASN A 1 93 ? 26.290 12.669 -25.750 1.00 47.53 93 ASN A C 1
ATOM 730 O O . ASN A 1 93 ? 26.876 12.345 -26.782 1.00 47.53 93 ASN A O 1
ATOM 734 N N . GLY A 1 94 ? 24.968 12.531 -25.628 1.00 51.53 94 GLY A N 1
ATOM 735 C CA . GLY A 1 94 ? 24.135 12.078 -26.740 1.00 51.53 94 GLY A CA 1
ATOM 736 C C . GLY A 1 94 ? 22.787 11.488 -26.347 1.00 51.53 94 GLY A C 1
ATOM 737 O O . GLY A 1 94 ? 22.501 10.344 -26.687 1.00 51.53 94 GLY A O 1
ATOM 738 N N . PHE A 1 95 ? 21.907 12.279 -25.732 1.00 54.81 95 PHE A N 1
ATOM 739 C CA . PHE A 1 95 ? 20.460 12.017 -25.769 1.00 54.81 95 PHE A CA 1
ATOM 740 C C . PHE A 1 95 ? 19.881 12.301 -27.170 1.00 54.81 95 PHE A C 1
ATOM 742 O O . PHE A 1 95 ? 18.907 13.032 -27.317 1.00 54.81 95 PHE A O 1
ATOM 749 N N . SER A 1 96 ? 20.496 11.776 -28.231 1.00 62.81 96 SER A N 1
ATOM 750 C CA . SER A 1 96 ? 20.015 11.942 -29.602 1.00 62.81 96 SER A CA 1
ATOM 751 C C . SER A 1 96 ? 19.453 10.621 -30.136 1.00 62.81 96 SER A C 1
ATOM 753 O O . SER A 1 96 ? 20.099 9.574 -30.114 1.00 62.81 96 SER A O 1
ATOM 755 N N . GLY A 1 97 ? 18.205 10.671 -30.610 1.00 73.38 97 GLY A N 1
ATOM 756 C CA . GLY A 1 97 ? 17.516 9.543 -31.241 1.00 73.38 97 GLY A CA 1
ATOM 757 C C . GLY A 1 97 ? 16.896 8.525 -30.272 1.00 73.38 97 GLY A C 1
ATOM 758 O O . GLY A 1 97 ? 16.720 8.767 -29.081 1.00 73.38 97 GLY A O 1
ATOM 759 N N . PHE A 1 98 ? 16.542 7.359 -30.813 1.00 78.50 98 PHE A N 1
ATOM 760 C CA . PHE A 1 98 ? 15.751 6.320 -30.140 1.00 78.50 98 PHE A CA 1
ATOM 761 C C . PHE A 1 98 ? 16.361 5.817 -28.819 1.00 78.50 98 PHE A C 1
ATOM 763 O O . PHE A 1 98 ? 15.649 5.654 -27.834 1.00 78.50 98 PHE A O 1
ATOM 770 N N . ARG A 1 99 ? 17.689 5.638 -28.754 1.00 76.69 99 ARG A N 1
ATOM 771 C CA . ARG A 1 99 ? 18.381 5.154 -27.544 1.00 76.69 99 ARG A CA 1
ATOM 772 C C . ARG A 1 99 ? 18.233 6.112 -26.356 1.00 76.69 99 ARG A C 1
ATOM 774 O O . ARG A 1 99 ? 18.077 5.648 -25.231 1.00 76.69 99 ARG A O 1
ATOM 781 N N . GLY A 1 100 ? 18.244 7.421 -26.612 1.00 75.81 100 GLY A N 1
ATOM 782 C CA . GLY A 1 100 ? 18.022 8.434 -25.579 1.00 75.81 100 GLY A CA 1
ATOM 783 C C . GLY A 1 100 ? 16.604 8.374 -25.007 1.00 75.81 100 GLY A C 1
ATOM 784 O O . GLY A 1 100 ? 16.434 8.468 -23.796 1.00 75.81 100 GLY A O 1
ATOM 785 N N . VAL A 1 101 ? 15.600 8.130 -25.859 1.00 79.19 101 VAL A N 1
ATOM 786 C CA . VAL A 1 101 ? 14.199 7.961 -25.432 1.00 79.19 101 VAL A CA 1
ATOM 787 C C . VAL A 1 101 ? 14.035 6.715 -24.562 1.00 79.19 101 VAL A C 1
ATOM 789 O O . VAL A 1 101 ? 13.435 6.799 -23.495 1.00 79.19 101 VAL A O 1
ATOM 792 N N . LEU A 1 102 ? 14.617 5.578 -24.963 1.00 79.12 102 LEU A N 1
ATOM 793 C CA . LEU A 1 102 ? 14.562 4.350 -24.158 1.00 79.12 102 LEU A CA 1
ATOM 794 C C . LEU A 1 102 ? 15.198 4.534 -22.782 1.00 79.12 102 LEU A C 1
ATOM 796 O O . LEU A 1 102 ? 14.661 4.062 -21.782 1.00 79.12 102 LEU A O 1
ATOM 800 N N . TYR A 1 103 ? 16.323 5.244 -22.727 1.00 75.88 103 TYR A N 1
ATOM 801 C CA . TYR A 1 103 ? 16.968 5.565 -21.463 1.00 75.88 103 TYR A CA 1
ATOM 802 C C . TYR A 1 103 ? 16.088 6.461 -20.590 1.00 75.88 103 TYR A C 1
ATOM 804 O O . TYR A 1 103 ? 15.935 6.188 -19.399 1.00 75.88 103 TYR A O 1
ATOM 812 N N . ALA A 1 104 ? 15.507 7.518 -21.167 1.00 78.75 104 ALA A N 1
ATOM 813 C CA . ALA A 1 104 ? 14.623 8.417 -20.437 1.00 78.75 104 ALA A CA 1
ATOM 814 C C . ALA A 1 104 ? 13.436 7.639 -19.854 1.00 78.75 104 ALA A C 1
ATOM 816 O O . ALA A 1 104 ? 13.204 7.710 -18.652 1.00 78.75 104 ALA A O 1
ATOM 817 N N . MET A 1 105 ? 12.772 6.802 -20.660 1.00 81.56 105 MET A N 1
ATOM 818 C CA . MET A 1 105 ? 11.677 5.944 -20.193 1.00 81.56 105 MET A CA 1
ATOM 819 C C . MET A 1 105 ? 12.119 4.999 -19.072 1.00 81.56 105 MET A C 1
ATOM 821 O O . MET A 1 105 ? 11.478 4.965 -18.026 1.00 81.56 105 MET A O 1
ATOM 825 N N . ARG A 1 106 ? 13.251 4.294 -19.234 1.00 80.00 106 ARG A N 1
ATOM 826 C CA . ARG A 1 106 ? 13.795 3.421 -18.178 1.00 80.00 106 ARG A CA 1
ATOM 827 C C . ARG A 1 106 ? 14.030 4.195 -16.883 1.00 80.00 106 ARG A C 1
ATOM 829 O O . ARG A 1 106 ? 13.710 3.692 -15.809 1.00 80.00 106 ARG A O 1
ATOM 836 N N . SER A 1 107 ? 14.579 5.402 -16.982 1.00 78.81 107 SER A N 1
ATOM 837 C CA . SER A 1 107 ? 14.907 6.244 -15.828 1.00 78.81 107 SER A CA 1
ATOM 838 C C . SER A 1 107 ? 13.654 6.751 -15.116 1.00 78.81 107 SER A C 1
ATOM 840 O O . SER A 1 107 ? 13.594 6.672 -13.892 1.00 78.81 107 SER A O 1
ATOM 842 N N . VAL A 1 108 ? 12.630 7.187 -15.863 1.00 82.88 108 VAL A N 1
ATOM 843 C CA . VAL A 1 108 ? 11.328 7.577 -15.292 1.00 82.88 108 VAL A CA 1
ATOM 844 C C . VAL A 1 108 ? 10.685 6.396 -14.580 1.00 82.88 108 VAL A C 1
ATOM 846 O O . VAL A 1 108 ? 10.367 6.514 -13.401 1.00 82.88 108 VAL A O 1
ATOM 849 N N . SER A 1 109 ? 10.539 5.250 -15.253 1.00 84.88 109 SER A N 1
ATOM 850 C CA . SER A 1 109 ? 9.907 4.069 -14.654 1.00 84.88 109 SER A CA 1
ATOM 851 C C . SER A 1 109 ? 10.638 3.626 -13.390 1.00 84.88 109 SER A C 1
ATOM 853 O O . SER A 1 109 ? 10.012 3.294 -12.391 1.00 84.88 109 SER A O 1
ATOM 855 N N . SER A 1 110 ? 11.968 3.675 -13.399 1.00 83.31 110 SER A N 1
ATOM 856 C CA . SER A 1 110 ? 12.772 3.311 -12.234 1.00 83.31 110 SER A CA 1
ATOM 857 C C . SER A 1 110 ? 12.598 4.277 -11.064 1.00 83.31 110 SER A C 1
ATOM 859 O O . SER A 1 110 ? 12.480 3.837 -9.923 1.00 83.31 110 SER A O 1
ATOM 861 N N . LEU A 1 111 ? 12.567 5.586 -11.332 1.00 83.75 111 LEU A N 1
ATOM 862 C CA . LEU A 1 111 ? 12.344 6.596 -10.301 1.00 83.75 111 LEU A CA 1
ATOM 863 C C . LEU A 1 111 ? 10.943 6.469 -9.699 1.00 83.75 111 LEU A C 1
ATOM 865 O O . LEU A 1 111 ? 10.814 6.440 -8.479 1.00 83.75 111 LEU A O 1
ATOM 869 N N . LEU A 1 112 ? 9.912 6.342 -10.538 1.00 88.50 112 LEU A N 1
ATOM 870 C CA . LEU A 1 112 ? 8.534 6.152 -10.083 1.00 88.50 112 LEU A CA 1
ATOM 871 C C . LEU A 1 112 ? 8.395 4.883 -9.240 1.00 88.50 112 LEU A C 1
ATOM 873 O O . LEU A 1 112 ? 7.805 4.926 -8.166 1.00 88.50 112 LEU A O 1
ATOM 877 N N . LEU A 1 113 ? 9.005 3.779 -9.672 1.00 88.50 113 LEU A N 1
ATOM 878 C CA . LEU A 1 113 ? 8.995 2.524 -8.926 1.00 88.50 113 LEU A CA 1
ATOM 879 C C . LEU A 1 113 ? 9.669 2.669 -7.555 1.00 88.50 113 LEU A C 1
ATOM 881 O O . LEU A 1 113 ? 9.144 2.174 -6.564 1.00 88.50 113 LEU A O 1
ATOM 885 N N . MET A 1 114 ? 10.794 3.386 -7.474 1.00 86.06 114 MET A N 1
ATOM 886 C CA . MET A 1 114 ? 11.450 3.671 -6.195 1.00 86.06 114 MET A CA 1
ATOM 887 C C . MET A 1 114 ? 10.593 4.551 -5.283 1.00 86.06 114 MET A C 1
ATOM 889 O O . MET A 1 114 ? 10.544 4.299 -4.081 1.00 86.06 114 MET A O 1
ATOM 893 N N . ILE A 1 115 ? 9.908 5.559 -5.828 1.00 87.94 115 ILE A N 1
ATOM 894 C CA . ILE A 1 115 ? 8.972 6.392 -5.060 1.00 87.94 115 ILE A CA 1
ATOM 895 C C . ILE A 1 115 ? 7.835 5.523 -4.507 1.00 87.94 115 ILE A C 1
ATOM 897 O O . ILE A 1 115 ? 7.558 5.578 -3.312 1.00 87.94 115 ILE A O 1
ATOM 901 N N . LEU A 1 116 ? 7.239 4.664 -5.340 1.00 91.12 116 LEU A N 1
ATOM 902 C CA . LEU A 1 116 ? 6.173 3.746 -4.928 1.00 91.12 116 LEU A CA 1
ATOM 903 C C . LEU A 1 116 ? 6.641 2.760 -3.851 1.00 91.12 116 LEU A C 1
ATOM 905 O O . LEU A 1 116 ? 5.933 2.553 -2.872 1.00 91.12 116 LEU A O 1
ATOM 909 N N . LEU A 1 117 ? 7.836 2.181 -3.989 1.00 90.12 117 LEU A N 1
ATOM 910 C CA . LEU A 1 117 ? 8.401 1.246 -3.008 1.00 90.12 117 LEU A CA 1
ATOM 911 C C . LEU A 1 117 ? 8.623 1.906 -1.642 1.00 90.12 117 LEU A C 1
ATOM 913 O O . LEU A 1 117 ? 8.250 1.331 -0.621 1.00 90.12 117 LEU A O 1
ATOM 917 N N . ASN A 1 118 ? 9.166 3.125 -1.616 1.00 86.56 118 ASN A N 1
ATOM 918 C CA . ASN A 1 118 ? 9.336 3.866 -0.363 1.00 86.56 118 ASN A CA 1
ATOM 919 C C . ASN A 1 118 ? 7.989 4.310 0.229 1.00 86.56 118 ASN A C 1
ATOM 921 O O . ASN A 1 118 ? 7.817 4.282 1.443 1.00 86.56 118 ASN A O 1
ATOM 925 N N . GLY A 1 119 ? 7.027 4.693 -0.615 1.00 89.19 119 GLY A N 1
ATOM 926 C CA . GLY A 1 119 ? 5.712 5.150 -0.169 1.00 89.19 119 GLY A CA 1
ATOM 927 C C . GLY A 1 119 ? 4.824 4.034 0.387 1.00 89.19 119 GLY A C 1
ATOM 928 O O . GLY A 1 119 ? 4.185 4.207 1.424 1.00 89.19 119 GLY A O 1
ATOM 929 N N . LEU A 1 120 ? 4.784 2.889 -0.300 1.00 92.12 120 LEU A N 1
ATOM 930 C CA . LEU A 1 120 ? 3.814 1.818 -0.051 1.00 92.12 120 LEU A CA 1
ATOM 931 C C . LEU A 1 120 ? 4.384 0.642 0.739 1.00 92.12 120 LEU A C 1
ATOM 933 O O . LEU A 1 120 ? 3.655 0.054 1.530 1.00 92.12 120 LEU A O 1
ATOM 937 N N . ALA A 1 121 ? 5.648 0.268 0.519 1.00 91.94 121 ALA A N 1
ATOM 938 C CA . ALA A 1 121 ? 6.228 -0.893 1.186 1.00 91.94 121 ALA A CA 1
ATOM 939 C C . ALA A 1 121 ? 6.883 -0.494 2.508 1.00 91.94 121 ALA A C 1
ATOM 941 O O . ALA A 1 121 ? 6.387 -0.861 3.573 1.00 91.94 121 ALA A O 1
ATOM 942 N N . TYR A 1 122 ? 7.990 0.245 2.445 1.00 89.94 122 TYR A N 1
ATOM 943 C CA . TYR A 1 122 ? 8.701 0.717 3.631 1.00 89.94 122 TYR A CA 1
ATOM 944 C C . TYR A 1 122 ? 9.738 1.783 3.255 1.00 89.94 122 TYR A C 1
ATOM 946 O O . TYR A 1 122 ? 10.596 1.541 2.406 1.00 89.94 122 TYR A O 1
ATOM 954 N N . CYS A 1 123 ? 9.720 2.932 3.926 1.00 85.00 123 CYS A N 1
ATOM 955 C CA . CYS A 1 123 ? 10.757 3.953 3.820 1.00 85.00 123 CYS A CA 1
ATOM 956 C C . CYS A 1 123 ? 11.777 3.798 4.954 1.00 85.00 123 CYS A C 1
ATOM 958 O O . CYS A 1 123 ? 11.432 3.895 6.131 1.00 85.00 123 CYS A O 1
ATOM 960 N N . TRP A 1 124 ? 13.043 3.557 4.600 1.00 69.44 124 TRP A N 1
ATOM 961 C CA . TRP A 1 124 ? 14.131 3.325 5.560 1.00 69.44 124 TRP A CA 1
ATOM 962 C C . TRP A 1 124 ? 14.844 4.616 5.993 1.00 69.44 124 TRP A C 1
ATOM 964 O O . TRP A 1 124 ? 15.302 4.701 7.128 1.00 69.44 124 TRP A O 1
ATOM 974 N N . SER A 1 125 ? 14.939 5.624 5.116 1.00 62.06 125 SER A N 1
ATOM 975 C CA . SER A 1 125 ? 15.466 6.970 5.401 1.00 62.06 125 SER A CA 1
ATOM 976 C C . SER A 1 125 ? 15.464 7.824 4.123 1.00 62.06 125 SER A C 1
ATOM 978 O O . SER A 1 125 ? 15.521 7.294 3.012 1.00 62.06 125 SER A O 1
ATOM 980 N N . SER A 1 126 ? 15.535 9.148 4.277 1.00 55.12 126 SER A N 1
ATOM 981 C CA . SER A 1 126 ? 15.707 10.133 3.200 1.00 55.12 126 SER A CA 1
ATOM 982 C C . SER A 1 126 ? 16.953 9.918 2.318 1.00 55.12 126 SER A C 1
ATOM 984 O O . SER A 1 126 ? 17.035 10.403 1.184 1.00 55.12 126 SER A O 1
ATOM 986 N N . CYS A 1 127 ? 17.925 9.128 2.792 1.00 50.75 127 CYS A N 1
ATOM 987 C CA . CYS A 1 127 ? 19.166 8.793 2.086 1.00 50.75 127 CYS A CA 1
ATOM 988 C C . CYS A 1 127 ? 18.963 8.222 0.670 1.00 50.75 127 CYS A C 1
ATOM 990 O O . CYS A 1 127 ? 19.822 8.432 -0.186 1.00 50.75 127 CYS A O 1
ATOM 992 N N . CYS A 1 128 ? 17.836 7.549 0.394 1.00 54.41 128 CYS A N 1
ATOM 993 C CA . CYS A 1 128 ? 17.537 6.987 -0.931 1.00 54.41 128 CYS A CA 1
ATOM 994 C C . CYS A 1 128 ? 17.448 8.049 -2.040 1.00 54.41 128 CYS A C 1
ATOM 996 O O . CYS A 1 128 ? 17.695 7.737 -3.205 1.00 54.41 128 CYS A O 1
ATOM 998 N N . PHE A 1 129 ? 17.124 9.292 -1.677 1.00 59.84 129 PHE A N 1
ATOM 999 C CA . PHE A 1 129 ? 16.962 10.414 -2.605 1.00 59.84 129 PHE A CA 1
ATOM 1000 C C . PHE A 1 129 ? 18.033 11.505 -2.422 1.00 59.84 129 PHE A C 1
ATOM 1002 O O . PHE A 1 129 ? 18.224 12.329 -3.312 1.00 59.84 129 PHE A O 1
ATOM 1009 N N . HIS A 1 130 ? 18.788 11.468 -1.317 1.00 55.25 130 HIS A N 1
ATOM 1010 C CA . HIS A 1 130 ? 19.832 12.445 -0.984 1.00 55.25 130 HIS A CA 1
ATOM 1011 C C . HIS A 1 130 ? 21.206 12.173 -1.625 1.00 55.25 130 HIS A C 1
ATOM 1013 O O . HIS A 1 130 ? 22.033 13.077 -1.718 1.00 55.25 130 HIS A O 1
ATOM 1019 N N . GLN A 1 131 ? 21.489 10.946 -2.076 1.00 50.78 131 GLN A N 1
ATOM 1020 C CA . GLN A 1 131 ? 22.851 10.533 -2.461 1.00 50.78 131 GLN A CA 1
ATOM 1021 C C . GLN A 1 131 ? 23.244 10.833 -3.926 1.00 50.78 131 GLN A C 1
ATOM 1023 O O . GLN A 1 131 ? 24.200 10.257 -4.443 1.00 50.78 131 GLN A O 1
ATOM 1028 N N . GLY A 1 132 ? 22.503 11.702 -4.622 1.00 47.75 132 GLY A N 1
ATOM 1029 C CA . GLY A 1 132 ? 22.561 11.789 -6.085 1.00 47.75 132 GLY A CA 1
ATOM 1030 C C . GLY A 1 132 ? 23.376 12.923 -6.711 1.00 47.75 132 GLY A C 1
ATOM 1031 O O . GLY A 1 132 ? 23.888 12.726 -7.809 1.00 47.75 132 GLY A O 1
ATOM 1032 N N . TYR A 1 133 ? 23.489 14.105 -6.096 1.00 47.84 133 TYR A N 1
ATOM 1033 C CA . TYR A 1 133 ? 23.937 15.288 -6.849 1.00 47.84 133 TYR A CA 1
ATOM 1034 C C . TYR A 1 133 ? 24.703 16.302 -5.999 1.00 47.84 133 TYR A C 1
ATOM 1036 O O . TYR A 1 133 ? 24.211 17.379 -5.673 1.00 47.84 133 TYR A O 1
ATOM 1044 N N . ASP A 1 134 ? 25.959 15.977 -5.707 1.00 36.81 134 ASP A N 1
ATOM 1045 C CA . ASP A 1 134 ? 26.926 16.957 -5.223 1.00 36.81 134 ASP A CA 1
ATOM 1046 C C . ASP A 1 134 ? 27.367 17.851 -6.410 1.00 36.81 134 ASP A C 1
ATOM 1048 O O . ASP A 1 134 ? 28.101 17.441 -7.311 1.00 36.81 134 ASP A O 1
ATOM 1052 N N . GLY A 1 135 ? 26.832 19.072 -6.476 1.00 39.12 135 GLY A N 1
ATOM 1053 C CA . GLY A 1 135 ? 27.525 20.235 -7.049 1.00 39.12 135 GLY A CA 1
ATOM 1054 C C . GLY A 1 135 ? 27.629 20.437 -8.572 1.00 39.12 135 GLY A C 1
ATOM 1055 O O . GLY A 1 135 ? 28.160 21.471 -8.971 1.00 39.12 135 GLY A O 1
ATOM 1056 N N . HIS A 1 136 ? 27.124 19.563 -9.451 1.00 39.50 136 HIS A N 1
ATOM 1057 C CA . HIS A 1 136 ? 27.214 19.774 -10.914 1.00 39.50 136 HIS A CA 1
ATOM 1058 C C . HIS A 1 136 ? 25.849 19.912 -11.616 1.00 39.50 136 HIS A C 1
ATOM 1060 O O . HIS A 1 136 ? 25.523 19.187 -12.551 1.00 39.50 136 HIS A O 1
ATOM 1066 N N . MET A 1 137 ? 25.076 20.934 -11.240 1.00 44.62 137 MET A N 1
ATOM 1067 C CA . MET A 1 137 ? 23.838 21.355 -11.930 1.00 44.62 137 MET A CA 1
ATOM 1068 C C . MET A 1 137 ? 24.042 21.877 -13.375 1.00 44.62 137 MET A C 1
ATOM 1070 O O . MET A 1 137 ? 23.094 22.327 -14.009 1.00 44.62 137 MET A O 1
ATOM 1074 N N . VAL A 1 138 ? 25.265 21.853 -13.916 1.00 39.22 138 VAL A N 1
ATOM 1075 C CA . VAL A 1 138 ? 25.648 22.678 -15.081 1.00 39.22 138 VAL A CA 1
ATOM 1076 C C . VAL A 1 138 ? 25.731 21.894 -16.410 1.00 39.22 138 VAL A C 1
ATOM 1078 O O . VAL A 1 138 ? 25.898 22.508 -17.457 1.00 39.22 138 VAL A O 1
ATOM 1081 N N . PHE A 1 139 ? 25.574 20.560 -16.424 1.00 41.50 139 PHE A N 1
ATOM 1082 C CA . PHE A 1 139 ? 25.767 19.739 -17.643 1.00 41.50 139 PHE A CA 1
ATOM 1083 C C . PHE A 1 139 ? 24.723 18.610 -17.860 1.00 41.50 139 PHE A C 1
ATOM 1085 O O . PHE A 1 139 ? 25.064 17.533 -18.343 1.00 41.50 139 PHE A O 1
ATOM 1092 N N . GLY A 1 140 ? 23.445 18.828 -17.520 1.00 55.44 140 GLY A N 1
ATOM 1093 C CA . GLY A 1 140 ? 22.350 17.861 -17.747 1.00 55.44 140 GLY A CA 1
ATOM 1094 C C . GLY A 1 140 ? 21.291 18.349 -18.748 1.00 55.44 140 GLY A C 1
ATOM 1095 O O . GLY A 1 140 ? 21.106 19.550 -18.908 1.00 55.44 140 GLY A O 1
ATOM 1096 N N . SER A 1 141 ? 20.580 17.435 -19.421 1.00 66.19 141 SER A N 1
ATOM 1097 C CA . SER A 1 141 ? 19.380 17.767 -20.213 1.00 66.19 141 SER A CA 1
ATOM 1098 C C . SER A 1 141 ? 18.217 18.219 -19.310 1.00 66.19 141 SER A C 1
ATOM 1100 O O . SER A 1 141 ? 18.152 17.805 -18.153 1.00 66.19 141 SER A O 1
ATOM 1102 N N . ASP A 1 142 ? 17.259 19.002 -19.830 1.00 73.19 142 ASP A N 1
ATOM 1103 C CA . ASP A 1 142 ? 16.072 19.487 -19.081 1.00 73.19 142 ASP A CA 1
ATOM 1104 C C . ASP A 1 142 ? 15.298 18.359 -18.366 1.00 73.19 142 ASP A C 1
ATOM 1106 O O . ASP A 1 142 ? 14.717 18.538 -17.291 1.00 73.19 142 ASP A O 1
ATOM 1110 N N . PHE A 1 143 ? 15.336 17.160 -18.950 1.00 75.12 143 PHE A N 1
ATOM 1111 C CA . PHE A 1 143 ? 14.784 15.936 -18.380 1.00 75.12 143 PHE A CA 1
ATOM 1112 C C . PHE A 1 143 ? 15.476 15.526 -17.069 1.00 75.12 143 PHE A C 1
ATOM 1114 O O . PHE A 1 143 ? 14.806 15.254 -16.074 1.00 75.12 143 PHE A O 1
ATOM 1121 N N . MET A 1 144 ? 16.812 15.526 -17.044 1.00 73.44 144 MET A N 1
ATOM 1122 C CA . MET A 1 144 ? 17.599 15.190 -15.852 1.00 73.44 144 MET A CA 1
ATOM 1123 C C . MET A 1 144 ? 17.387 16.213 -14.737 1.00 73.44 144 MET A C 1
ATOM 1125 O O . MET A 1 144 ? 17.288 15.841 -13.571 1.00 73.44 144 MET A O 1
ATOM 1129 N N . VAL A 1 145 ? 17.257 17.492 -15.103 1.00 77.06 145 VAL A N 1
ATOM 1130 C CA . VAL A 1 145 ? 16.920 18.567 -14.160 1.00 77.06 145 VAL A CA 1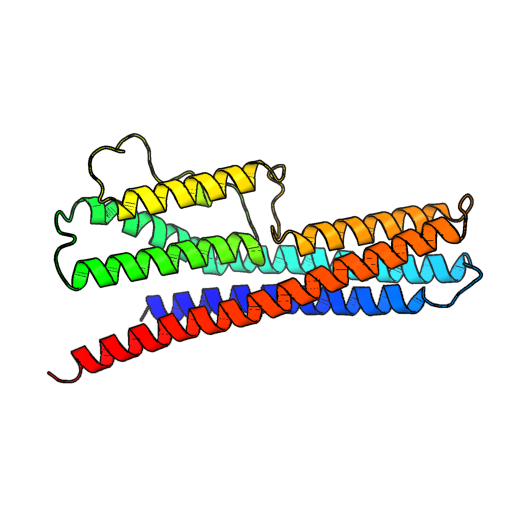
ATOM 1131 C C . VAL A 1 145 ? 15.546 18.314 -13.536 1.00 77.06 145 VAL A C 1
ATOM 1133 O O . VAL A 1 145 ? 15.403 18.377 -12.319 1.00 77.06 145 VAL A O 1
ATOM 1136 N N . SER A 1 146 ? 14.548 17.953 -14.345 1.00 82.62 146 SER A N 1
ATOM 1137 C CA . SER A 1 146 ? 13.197 17.639 -13.858 1.00 82.62 146 SER A CA 1
ATOM 1138 C C . SER A 1 146 ? 13.173 16.421 -12.926 1.00 82.62 146 SER A C 1
ATOM 1140 O O . SER A 1 146 ? 12.511 16.458 -11.890 1.00 82.62 146 SER A O 1
ATOM 1142 N N . MET A 1 147 ? 13.926 15.362 -13.250 1.00 79.06 147 MET A N 1
ATOM 1143 C CA . MET A 1 147 ? 14.075 14.192 -12.374 1.00 79.06 147 MET A CA 1
ATOM 1144 C C . MET A 1 147 ? 14.732 14.545 -11.037 1.00 79.06 147 MET A C 1
ATOM 1146 O O . MET A 1 147 ? 14.245 14.108 -9.997 1.00 79.06 147 MET A O 1
ATOM 1150 N N . ALA A 1 148 ? 15.802 15.344 -11.054 1.00 77.31 148 ALA A N 1
ATOM 1151 C CA . ALA A 1 148 ? 16.491 15.769 -9.838 1.00 77.31 148 ALA A CA 1
ATOM 1152 C C . ALA A 1 148 ? 15.583 16.624 -8.940 1.00 77.31 148 ALA A C 1
ATOM 1154 O O . ALA A 1 148 ? 15.533 16.409 -7.732 1.00 77.31 148 ALA A O 1
ATOM 1155 N N . ILE A 1 149 ? 14.799 17.536 -9.530 1.00 84.12 149 ILE A N 1
ATOM 1156 C CA . ILE A 1 149 ? 13.799 18.325 -8.794 1.00 84.12 149 ILE A CA 1
ATOM 1157 C C . ILE A 1 149 ? 12.749 17.410 -8.154 1.00 84.12 149 ILE A C 1
ATOM 1159 O O . ILE A 1 149 ? 12.369 17.630 -7.007 1.00 84.12 149 ILE A O 1
ATOM 1163 N N . LEU A 1 150 ? 12.268 16.388 -8.870 1.00 86.56 150 LEU A N 1
ATOM 1164 C CA . LEU A 1 150 ? 11.305 15.438 -8.311 1.00 86.56 150 LEU A CA 1
ATOM 1165 C C . LEU A 1 150 ? 11.908 14.646 -7.144 1.00 86.56 150 LEU A C 1
ATOM 1167 O O . LEU A 1 150 ? 11.268 14.534 -6.105 1.00 86.56 150 LEU A O 1
ATOM 1171 N N . GLN A 1 151 ? 13.136 14.142 -7.289 1.00 82.62 151 GLN A N 1
ATOM 1172 C CA . GLN A 1 151 ? 13.848 13.446 -6.210 1.00 82.62 151 GLN A CA 1
ATOM 1173 C C . GLN A 1 151 ? 14.002 14.330 -4.972 1.00 82.62 151 GLN A C 1
ATOM 1175 O O . GLN A 1 151 ? 13.712 13.877 -3.869 1.00 82.62 151 GLN A O 1
ATOM 1180 N N . GLN A 1 152 ? 14.399 15.591 -5.161 1.00 83.38 152 GLN A N 1
ATOM 1181 C CA . GLN A 1 152 ? 14.528 16.555 -4.074 1.00 83.38 152 GLN A CA 1
ATOM 1182 C C . GLN A 1 152 ? 13.187 16.791 -3.370 1.00 83.38 152 GLN A C 1
ATOM 1184 O O . GLN A 1 152 ? 13.122 16.694 -2.151 1.00 83.38 152 GLN A O 1
ATOM 1189 N N . LYS A 1 153 ? 12.106 17.033 -4.121 1.00 86.31 153 LYS A N 1
ATOM 1190 C CA . LYS A 1 153 ? 10.771 17.241 -3.537 1.00 86.31 153 LYS A CA 1
ATOM 1191 C C . LYS A 1 153 ? 10.275 16.029 -2.754 1.00 86.31 153 LYS A C 1
ATOM 1193 O O . LYS A 1 153 ? 9.671 16.192 -1.705 1.00 86.31 153 LYS A O 1
ATOM 1198 N N . VAL A 1 154 ? 10.528 14.821 -3.257 1.00 85.12 154 VAL A N 1
ATOM 1199 C CA . VAL A 1 154 ? 10.180 13.584 -2.542 1.00 85.12 154 VAL A CA 1
ATOM 1200 C C . VAL A 1 154 ? 10.984 13.470 -1.248 1.00 85.12 154 VAL A C 1
ATOM 1202 O O . VAL A 1 154 ? 10.420 13.119 -0.220 1.00 85.12 154 VAL A O 1
ATOM 1205 N N . ALA A 1 155 ? 12.275 13.799 -1.276 1.00 82.44 155 ALA A N 1
ATOM 1206 C CA . ALA A 1 155 ? 13.119 13.785 -0.086 1.00 82.44 155 ALA A CA 1
ATOM 1207 C C . ALA A 1 155 ? 12.643 14.796 0.976 1.00 82.44 155 ALA A C 1
ATOM 1209 O O . ALA A 1 155 ? 12.493 14.439 2.140 1.00 82.44 155 ALA A O 1
ATOM 1210 N N . GLU A 1 156 ? 12.327 16.024 0.553 1.00 84.50 156 GLU A N 1
ATOM 1211 C CA . GLU A 1 156 ? 11.783 17.082 1.416 1.00 84.50 156 GLU A CA 1
ATOM 1212 C C . GLU A 1 156 ? 10.436 16.690 2.044 1.00 84.50 156 GLU A C 1
ATOM 1214 O O . GLU A 1 156 ? 10.163 17.055 3.187 1.00 84.50 156 GLU A O 1
ATOM 1219 N N . GLU A 1 157 ? 9.591 15.950 1.322 1.00 84.19 157 GLU A N 1
ATOM 1220 C CA . GLU A 1 157 ? 8.318 15.445 1.850 1.00 84.19 157 GLU A CA 1
ATOM 1221 C C . GLU A 1 157 ? 8.537 14.330 2.886 1.00 84.19 157 GLU A C 1
ATOM 1223 O O . GLU A 1 157 ? 7.899 14.322 3.935 1.00 84.19 157 GLU A O 1
ATOM 1228 N N . ILE A 1 158 ? 9.486 13.420 2.640 1.00 82.06 158 ILE A N 1
ATOM 1229 C CA . ILE A 1 158 ? 9.853 12.354 3.589 1.00 82.06 158 ILE A CA 1
ATOM 1230 C C . ILE A 1 158 ? 10.407 12.952 4.890 1.00 82.06 158 ILE A C 1
ATOM 1232 O O . ILE A 1 158 ? 10.067 12.487 5.979 1.00 82.06 158 ILE A O 1
ATOM 1236 N N . ASP A 1 159 ? 11.224 14.001 4.790 1.00 81.25 159 ASP A N 1
ATOM 1237 C CA . ASP A 1 159 ? 11.820 14.672 5.950 1.00 81.25 159 ASP A CA 1
ATOM 1238 C C . ASP A 1 159 ? 10.779 15.406 6.810 1.00 81.25 159 ASP A C 1
ATOM 1240 O O . ASP A 1 159 ? 10.954 15.526 8.024 1.00 81.25 159 ASP A O 1
ATOM 1244 N N . GLN A 1 160 ? 9.678 15.870 6.208 1.00 77.06 160 GLN A N 1
ATOM 1245 C CA . GLN A 1 160 ? 8.576 16.514 6.929 1.00 77.06 160 GLN A CA 1
ATOM 1246 C C . GLN A 1 160 ? 7.754 15.533 7.779 1.00 77.06 160 GLN A C 1
ATOM 1248 O O . GLN A 1 160 ? 7.185 15.949 8.787 1.00 77.06 160 GLN A O 1
ATOM 1253 N N . ILE A 1 161 ? 7.728 14.239 7.439 1.00 72.19 161 ILE A N 1
ATOM 1254 C CA . ILE A 1 161 ? 6.963 13.191 8.152 1.00 72.19 161 ILE A CA 1
ATOM 1255 C C . ILE A 1 161 ? 7.745 12.688 9.396 1.00 72.19 161 ILE A C 1
ATOM 1257 O O . ILE A 1 161 ? 7.774 11.508 9.732 1.00 72.19 161 ILE A O 1
ATOM 1261 N N . GLU A 1 162 ? 8.438 13.598 10.090 1.00 60.72 162 GLU A N 1
ATOM 1262 C CA . GLU A 1 162 ? 9.280 13.352 11.279 1.00 60.72 162 GLU A CA 1
ATOM 1263 C C . GLU A 1 162 ? 10.376 12.274 11.117 1.00 60.72 162 GLU A C 1
ATOM 1265 O O . GLU A 1 162 ? 10.968 11.827 12.102 1.00 60.72 162 GLU A O 1
ATOM 1270 N N . GLY A 1 163 ? 10.691 11.856 9.886 1.00 58.69 163 GLY A N 1
ATOM 1271 C CA . GLY A 1 163 ? 11.740 10.874 9.604 1.00 58.69 163 GLY A CA 1
ATOM 1272 C C . GLY A 1 163 ? 11.521 9.499 10.249 1.00 58.69 163 GLY A C 1
ATOM 1273 O O . GLY A 1 163 ? 12.476 8.725 10.357 1.00 58.69 163 GLY A O 1
ATOM 1274 N N . GLN A 1 164 ? 10.299 9.186 10.701 1.00 68.31 164 GLN A N 1
ATOM 1275 C CA . GLN A 1 164 ? 9.984 7.874 11.262 1.00 68.31 164 GLN A CA 1
ATOM 1276 C C . GLN A 1 164 ? 9.940 6.841 10.126 1.00 68.31 164 GLN A C 1
ATOM 1278 O O . GLN A 1 164 ? 9.172 7.006 9.176 1.00 68.31 164 GLN A O 1
ATOM 1283 N N . PRO A 1 165 ? 10.764 5.783 10.186 1.00 80.94 165 PRO A N 1
ATOM 1284 C CA . PRO A 1 165 ? 10.777 4.768 9.147 1.00 80.94 165 PRO A CA 1
ATOM 1285 C C . PRO A 1 165 ? 9.476 3.956 9.181 1.00 80.94 165 PRO A C 1
ATOM 1287 O O . PRO A 1 165 ? 8.941 3.668 10.253 1.00 80.94 165 PRO A O 1
ATOM 1290 N N . GLY A 1 166 ? 8.962 3.590 8.008 1.00 89.25 166 GLY A N 1
ATOM 1291 C CA . GLY A 1 166 ? 7.686 2.882 7.886 1.00 89.25 166 GLY A CA 1
ATOM 1292 C C . GLY A 1 166 ? 6.969 3.137 6.564 1.00 89.25 166 GLY A C 1
ATOM 1293 O O . GLY A 1 166 ? 7.555 3.631 5.601 1.00 89.25 166 GLY A O 1
ATOM 1294 N N . ILE A 1 167 ? 5.688 2.776 6.512 1.00 92.19 167 ILE A N 1
ATOM 1295 C CA . ILE A 1 167 ? 4.815 2.996 5.349 1.00 92.19 167 ILE A CA 1
ATOM 1296 C C . ILE A 1 167 ? 4.410 4.473 5.303 1.00 92.19 167 ILE A C 1
ATOM 1298 O O . ILE A 1 167 ? 3.814 4.962 6.254 1.00 92.19 167 ILE A O 1
ATOM 1302 N N . LEU A 1 168 ? 4.668 5.190 4.210 1.00 90.56 168 LEU A N 1
ATOM 1303 C CA . LEU A 1 168 ? 4.392 6.635 4.133 1.00 90.56 168 LEU A CA 1
ATOM 1304 C C . LEU A 1 168 ? 3.018 6.988 3.555 1.00 90.56 168 LEU A C 1
ATOM 1306 O O . LEU A 1 168 ? 2.668 8.165 3.495 1.00 90.56 168 LEU A O 1
ATOM 1310 N N . LEU A 1 169 ? 2.235 5.996 3.122 1.00 91.62 169 LEU A N 1
ATOM 1311 C CA . LEU A 1 169 ? 0.887 6.225 2.607 1.00 91.62 169 LEU A CA 1
ATOM 1312 C C . LEU A 1 169 ? 0.048 7.010 3.630 1.00 91.62 169 LEU A C 1
ATOM 1314 O O . LEU A 1 169 ? -0.177 6.563 4.757 1.00 91.62 169 LEU A O 1
ATOM 1318 N N . PHE A 1 170 ? -0.424 8.187 3.230 1.00 90.88 170 PHE A N 1
ATOM 1319 C CA . PHE A 1 170 ? -1.064 9.134 4.138 1.00 90.88 170 PHE A CA 1
ATOM 1320 C C . PHE A 1 170 ? -2.347 8.573 4.762 1.00 90.88 170 PHE A C 1
ATOM 1322 O O . PHE A 1 170 ? -2.568 8.691 5.969 1.00 90.88 170 PHE A O 1
ATOM 1329 N N . GLU A 1 171 ? -3.182 7.905 3.967 1.00 94.81 171 GLU A N 1
ATOM 1330 C CA . GLU A 1 171 ? -4.404 7.259 4.441 1.00 94.81 171 GLU A CA 1
ATOM 1331 C C . GLU A 1 171 ? -4.102 6.143 5.450 1.00 94.81 171 GLU A C 1
ATOM 1333 O O . GLU A 1 171 ? -4.861 5.948 6.400 1.00 94.81 171 GLU A O 1
ATOM 1338 N N . PHE A 1 172 ? -2.969 5.448 5.294 1.00 94.50 172 PHE A N 1
ATOM 1339 C CA . PHE A 1 172 ? -2.524 4.423 6.238 1.00 94.50 172 PHE A CA 1
ATOM 1340 C C . PHE A 1 172 ? -2.122 5.044 7.577 1.00 94.50 172 PHE A C 1
ATOM 1342 O O . PHE A 1 172 ? -2.564 4.579 8.627 1.00 94.50 172 PHE A O 1
ATOM 1349 N N . GLN A 1 173 ? -1.348 6.132 7.551 1.00 92.75 173 GLN A N 1
ATOM 1350 C CA . GLN A 1 173 ? -0.925 6.843 8.762 1.00 92.75 173 GLN A CA 1
ATOM 1351 C C . GLN A 1 173 ? -2.105 7.451 9.529 1.00 92.75 173 GLN A C 1
ATOM 1353 O O . GLN A 1 173 ? -2.172 7.360 10.761 1.00 92.75 173 GLN A O 1
ATOM 1358 N N . GLN A 1 174 ? -3.086 8.000 8.810 1.00 94.25 174 GLN A N 1
ATOM 1359 C CA . GLN A 1 174 ? -4.328 8.475 9.419 1.00 94.25 174 GLN A CA 1
ATOM 1360 C C . GLN A 1 174 ? -5.131 7.333 10.049 1.00 94.25 174 GLN A C 1
ATOM 1362 O O . GLN A 1 174 ? -5.574 7.456 11.189 1.00 94.25 174 GLN A O 1
ATOM 1367 N N . ALA A 1 175 ? -5.292 6.205 9.349 1.00 95.94 175 ALA A N 1
ATOM 1368 C CA . ALA A 1 175 ? -6.005 5.041 9.874 1.00 95.94 175 ALA A CA 1
ATOM 1369 C C . ALA A 1 175 ? -5.318 4.447 11.119 1.00 95.94 175 ALA A C 1
ATOM 1371 O O . ALA A 1 175 ? -5.993 4.122 12.101 1.00 95.94 175 ALA A O 1
ATOM 1372 N N . LYS A 1 176 ? -3.978 4.380 11.115 1.00 94.69 176 LYS A N 1
ATOM 1373 C CA . LYS A 1 176 ? -3.152 3.943 12.253 1.00 94.69 176 LYS A CA 1
ATOM 1374 C C . LYS A 1 176 ? -3.365 4.838 13.473 1.00 94.69 176 LYS A C 1
ATOM 1376 O O . LYS A 1 176 ? -3.648 4.329 14.558 1.00 94.69 176 LYS A O 1
ATOM 1381 N N . SER A 1 177 ? -3.313 6.155 13.278 1.00 94.56 177 SER A N 1
ATOM 1382 C CA . SER A 1 177 ? -3.553 7.145 14.337 1.00 94.56 177 SER A CA 1
ATOM 1383 C C . SER A 1 177 ? -4.980 7.072 14.887 1.00 94.56 177 SER A C 1
ATOM 1385 O O . SER A 1 177 ? -5.166 6.986 16.099 1.00 94.56 177 SER A O 1
ATOM 1387 N N . ALA A 1 178 ? -5.993 7.007 14.017 1.00 96.12 178 ALA A N 1
ATOM 1388 C CA . ALA A 1 178 ? -7.395 6.904 14.428 1.00 96.12 178 ALA A CA 1
ATOM 1389 C C . ALA A 1 178 ? -7.673 5.639 15.262 1.00 96.12 178 ALA A C 1
ATOM 1391 O O . ALA A 1 178 ? -8.431 5.680 16.232 1.00 96.12 178 ALA A O 1
ATOM 1392 N N . MET A 1 179 ? -7.042 4.514 14.910 1.00 95.88 179 MET A N 1
ATOM 1393 C CA . MET A 1 179 ? -7.152 3.266 15.669 1.00 95.88 179 MET A CA 1
ATOM 1394 C C . MET A 1 179 ? -6.510 3.369 17.063 1.00 95.88 179 MET A C 1
ATOM 1396 O O . MET A 1 179 ? -7.070 2.853 18.032 1.00 95.88 179 MET A O 1
ATOM 1400 N N . GLU A 1 180 ? -5.356 4.033 17.185 1.00 95.12 180 GLU A N 1
ATOM 1401 C CA . GLU A 1 180 ? -4.714 4.270 18.487 1.00 95.12 180 GLU A CA 1
ATOM 1402 C C . GLU A 1 180 ? -5.548 5.215 19.361 1.00 95.12 180 GLU A C 1
ATOM 1404 O O . GLU A 1 180 ? -5.750 4.938 20.541 1.00 95.12 180 GLU A O 1
ATOM 1409 N N .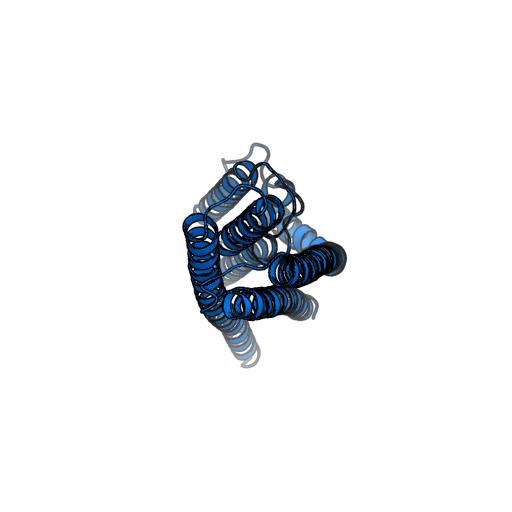 GLU A 1 181 ? -6.120 6.278 18.792 1.00 94.31 181 GLU A N 1
ATOM 1410 C CA . GLU A 1 181 ? -7.031 7.160 19.528 1.00 94.31 181 GLU A CA 1
ATOM 1411 C C . GLU A 1 181 ? -8.246 6.403 20.077 1.00 94.31 181 GLU A C 1
ATOM 1413 O O . GLU A 1 181 ? -8.590 6.555 21.249 1.00 94.31 181 GLU A O 1
ATOM 1418 N N . LEU A 1 182 ? -8.871 5.542 19.264 1.00 93.12 182 LEU A N 1
ATOM 1419 C CA . LEU A 1 182 ? -9.986 4.706 19.714 1.00 93.12 182 LEU A CA 1
ATOM 1420 C C . LEU A 1 182 ? -9.576 3.814 20.894 1.00 93.12 182 LEU A C 1
ATOM 1422 O O . LEU A 1 182 ? -10.323 3.687 21.864 1.00 93.12 182 LEU A O 1
ATOM 1426 N N . LYS A 1 183 ? -8.388 3.208 20.840 1.00 93.38 183 LYS A N 1
ATOM 1427 C CA . LYS A 1 183 ? -7.859 2.383 21.932 1.00 93.38 183 LYS A CA 1
ATOM 1428 C C . LYS A 1 183 ? -7.689 3.185 23.221 1.00 93.38 183 LYS A C 1
ATOM 1430 O O . LYS A 1 183 ? -8.149 2.732 24.268 1.00 93.38 183 LYS A O 1
ATOM 1435 N N . VAL A 1 184 ? -7.080 4.369 23.139 1.00 92.25 184 VAL A N 1
ATOM 1436 C CA . VAL A 1 184 ? -6.869 5.257 24.292 1.00 92.25 184 VAL A CA 1
ATOM 1437 C C . VAL A 1 184 ? -8.201 5.625 24.949 1.00 92.25 184 VAL A C 1
ATOM 1439 O O . VAL A 1 184 ? -8.312 5.583 26.175 1.00 92.25 184 VAL A O 1
ATOM 1442 N N . GLU A 1 185 ? -9.236 5.926 24.163 1.00 89.62 185 GLU A N 1
ATOM 1443 C CA . GLU A 1 185 ? -10.558 6.236 24.722 1.00 89.62 185 GLU A CA 1
ATOM 1444 C C . GLU A 1 185 ? -11.249 5.000 25.324 1.00 89.62 185 GLU A C 1
ATOM 1446 O O . GLU A 1 185 ? -11.872 5.090 26.385 1.00 89.62 185 GLU A O 1
ATOM 1451 N N . LEU A 1 186 ? -11.077 3.811 24.734 1.00 88.50 186 LEU A N 1
ATOM 1452 C CA . LEU A 1 186 ? -11.596 2.561 25.305 1.00 88.50 186 LEU A CA 1
ATOM 1453 C C . LEU A 1 186 ? -10.932 2.191 26.645 1.00 88.50 186 LEU A C 1
ATOM 1455 O O . LEU A 1 186 ? -11.567 1.574 27.506 1.00 88.50 186 LEU A O 1
ATOM 1459 N N . GLU A 1 187 ? -9.672 2.571 26.850 1.00 89.12 187 GLU A N 1
ATOM 1460 C CA . GLU A 1 187 ? -8.957 2.382 28.120 1.00 89.12 187 GLU A CA 1
ATOM 1461 C C . GLU A 1 187 ? -9.445 3.351 29.215 1.00 89.12 187 GLU A C 1
ATOM 1463 O O . GLU A 1 187 ? -9.384 3.031 30.405 1.00 89.12 187 GLU A O 1
ATOM 1468 N N . ARG A 1 188 ? -10.009 4.503 28.829 1.00 83.75 188 ARG A N 1
ATOM 1469 C CA . ARG A 1 188 ? -10.524 5.560 29.720 1.00 83.75 188 ARG A CA 1
ATOM 1470 C C . ARG A 1 188 ? -12.001 5.415 30.105 1.00 83.75 188 ARG A C 1
ATOM 1472 O O . ARG A 1 188 ? -12.538 6.284 30.789 1.00 83.75 188 ARG A O 1
ATOM 1479 N N . ILE A 1 189 ? -12.666 4.319 29.734 1.00 68.00 189 ILE A N 1
ATOM 1480 C CA . ILE A 1 189 ? -14.124 4.110 29.900 1.00 68.00 189 ILE A CA 1
ATOM 1481 C C . ILE A 1 189 ? -14.664 4.341 31.320 1.00 68.00 189 ILE A C 1
ATOM 1483 O O . ILE A 1 189 ? -15.849 4.616 31.482 1.00 68.00 189 ILE A O 1
ATOM 1487 N N . ALA A 1 190 ? -13.826 4.302 32.359 1.00 59.53 190 ALA A N 1
ATOM 1488 C CA . ALA A 1 190 ? -14.247 4.667 33.711 1.00 59.53 190 ALA A CA 1
ATOM 1489 C C . ALA A 1 190 ? -14.730 6.133 33.853 1.00 59.53 190 ALA A C 1
ATOM 1491 O O . ALA A 1 190 ? -15.378 6.442 34.853 1.00 59.53 190 ALA A O 1
ATOM 1492 N N . SER A 1 191 ? -14.435 7.026 32.895 1.00 57.12 191 SER A N 1
ATOM 1493 C CA . SER A 1 191 ? -14.700 8.471 33.004 1.00 57.12 191 SER A CA 1
ATOM 1494 C C . SER A 1 191 ? -15.401 9.137 31.810 1.00 57.12 191 SER A C 1
ATOM 1496 O O . SER A 1 191 ? -15.620 10.344 31.873 1.00 57.12 191 SER A O 1
ATOM 1498 N N . LEU A 1 192 ? -15.740 8.410 30.738 1.00 61.69 192 LEU A N 1
ATOM 1499 C CA . LEU A 1 192 ? -16.165 9.011 29.460 1.00 61.69 192 LEU A CA 1
ATOM 1500 C C . LEU A 1 192 ? -17.619 8.735 29.084 1.00 61.69 192 LEU A C 1
ATOM 1502 O O . LEU A 1 192 ? -18.241 7.768 29.531 1.00 61.69 192 LEU A O 1
ATOM 1506 N N . SER A 1 193 ? -18.151 9.607 28.228 1.00 69.88 193 SER A N 1
ATOM 1507 C CA . SER A 1 193 ? -19.494 9.487 27.676 1.00 69.88 193 SER A CA 1
ATOM 1508 C C . SER A 1 193 ? -19.508 8.580 26.442 1.00 69.88 193 SER A C 1
ATOM 1510 O O . SER A 1 193 ? -18.572 8.536 25.650 1.00 69.88 193 SER A O 1
ATOM 1512 N N . TYR A 1 194 ? -20.623 7.880 26.235 1.00 76.50 194 TYR A N 1
ATOM 1513 C CA . TYR A 1 194 ? -20.860 7.065 25.039 1.00 76.50 194 TYR A CA 1
ATOM 1514 C C . TYR A 1 194 ? -20.649 7.834 23.719 1.00 76.50 194 TYR A C 1
ATOM 1516 O O . TYR A 1 194 ? -20.193 7.260 22.733 1.00 76.50 194 TYR A O 1
ATOM 1524 N N . ALA A 1 195 ? -20.954 9.134 23.718 1.00 81.06 195 ALA A N 1
ATOM 1525 C CA . ALA A 1 195 ? -20.835 9.994 22.547 1.00 81.06 195 ALA A CA 1
ATOM 1526 C C . ALA A 1 195 ? -19.381 10.137 22.062 1.00 81.06 195 ALA A C 1
ATOM 1528 O O . ALA A 1 195 ? -19.146 10.086 20.859 1.00 81.06 195 ALA A O 1
ATOM 1529 N N . GLU A 1 196 ? -18.414 10.241 22.979 1.00 83.88 196 GLU A N 1
ATOM 1530 C CA . GLU A 1 196 ? -16.989 10.380 22.638 1.00 83.88 196 GLU A CA 1
ATOM 1531 C C . GLU A 1 196 ? -16.439 9.098 21.996 1.00 83.88 196 GLU A C 1
ATOM 1533 O O . GLU A 1 196 ? -15.695 9.150 21.019 1.00 83.88 196 GLU A O 1
ATOM 1538 N N . ILE A 1 197 ? -16.853 7.926 22.491 1.00 87.06 197 ILE A N 1
ATOM 1539 C CA . ILE A 1 197 ? -16.449 6.641 21.903 1.00 87.06 197 ILE A CA 1
ATOM 1540 C C . ILE A 1 197 ? -17.062 6.478 20.511 1.00 87.06 197 ILE A C 1
ATOM 1542 O O . ILE A 1 197 ? -16.374 6.048 19.586 1.00 87.06 197 ILE A O 1
ATOM 1546 N N . GLN A 1 198 ? -18.336 6.843 20.346 1.00 87.88 198 GLN A N 1
ATOM 1547 C CA . GLN A 1 198 ? -19.007 6.764 19.051 1.00 87.88 198 GLN A CA 1
ATOM 1548 C C . GLN A 1 198 ? -18.335 7.671 18.013 1.00 87.88 198 GLN A C 1
ATOM 1550 O O . GLN A 1 198 ? -18.092 7.229 16.893 1.00 87.88 198 GLN A O 1
ATOM 1555 N N . GLU A 1 199 ? -17.953 8.891 18.396 1.00 90.81 199 GLU A N 1
ATOM 1556 C CA . GLU A 1 199 ? -17.196 9.804 17.533 1.00 90.81 199 GLU A CA 1
ATOM 1557 C C . GLU A 1 199 ? -15.874 9.174 17.064 1.00 90.81 199 GLU A C 1
ATOM 1559 O O . GLU A 1 199 ? -15.550 9.217 15.876 1.00 90.81 199 GLU A O 1
ATOM 1564 N N . LYS A 1 200 ? -15.126 8.520 17.965 1.00 92.06 200 LYS A N 1
ATOM 1565 C CA . LYS A 1 200 ? -13.885 7.818 17.594 1.00 92.06 200 LYS A CA 1
ATOM 1566 C C . LYS A 1 200 ? -14.131 6.617 16.688 1.00 92.06 200 LYS A C 1
ATOM 1568 O O . LYS A 1 200 ? -13.355 6.396 15.760 1.00 92.06 200 LYS A O 1
ATOM 1573 N N . VAL A 1 201 ? -15.204 5.861 16.910 1.00 91.75 201 VAL A N 1
ATOM 1574 C CA . VAL A 1 201 ? -15.601 4.755 16.025 1.00 91.75 201 VAL A CA 1
ATOM 1575 C C . VAL A 1 201 ? -15.935 5.268 14.625 1.00 91.75 201 VAL A C 1
ATOM 1577 O O . VAL A 1 201 ? -15.490 4.678 13.639 1.00 91.75 201 VAL A O 1
ATOM 1580 N N . ASP A 1 202 ? -16.668 6.373 14.520 1.00 92.88 202 ASP A N 1
ATOM 1581 C CA . ASP A 1 202 ? -17.025 6.971 13.232 1.00 92.88 202 ASP A CA 1
ATOM 1582 C C . ASP A 1 202 ? -15.792 7.545 12.517 1.00 92.88 202 ASP A C 1
ATOM 1584 O O . ASP A 1 202 ? -15.645 7.363 11.305 1.00 92.88 202 ASP A O 1
ATOM 1588 N N . ASN A 1 203 ? -14.849 8.134 13.262 1.00 94.81 203 ASN A N 1
ATOM 1589 C CA . ASN A 1 203 ? -13.554 8.554 12.724 1.00 94.81 203 ASN A CA 1
ATOM 1590 C C . ASN A 1 203 ? -12.755 7.363 12.169 1.00 94.81 203 ASN A C 1
ATOM 1592 O O . ASN A 1 203 ? -12.286 7.412 11.035 1.00 94.81 203 ASN A O 1
ATOM 1596 N N . VAL A 1 204 ? -12.675 6.252 12.913 1.00 94.81 204 VAL A N 1
ATOM 1597 C CA . VAL A 1 204 ? -12.054 5.003 12.436 1.00 94.81 204 VAL A CA 1
ATOM 1598 C C . VAL A 1 204 ? -12.732 4.527 11.149 1.00 94.81 204 VAL A C 1
ATOM 1600 O O . VAL A 1 204 ? -12.050 4.298 10.153 1.00 94.81 204 VAL A O 1
ATOM 1603 N N . LYS A 1 205 ? -14.066 4.442 11.098 1.00 95.12 205 LYS A N 1
ATOM 1604 C CA . LYS A 1 205 ? -14.782 4.045 9.869 1.00 95.12 205 LYS A CA 1
ATOM 1605 C C . LYS A 1 205 ? -14.434 4.950 8.684 1.00 95.12 205 LYS A C 1
ATOM 1607 O O . LYS A 1 205 ? -14.203 4.443 7.588 1.00 95.12 205 LYS A O 1
ATOM 1612 N N . SER A 1 206 ? -14.370 6.262 8.906 1.00 96.06 206 SER A N 1
ATOM 1613 C CA . SER A 1 206 ? -14.006 7.245 7.882 1.00 96.06 206 SER A CA 1
ATOM 1614 C C . SER A 1 206 ? -12.573 7.038 7.376 1.00 96.06 206 SER A C 1
ATOM 1616 O O . SER A 1 206 ? -12.372 6.822 6.180 1.00 96.06 206 SER A O 1
ATOM 1618 N N . CYS A 1 207 ? -11.579 7.006 8.271 1.00 96.81 207 CYS A N 1
ATOM 1619 C CA . CYS A 1 207 ? -10.168 6.836 7.908 1.00 96.81 207 CYS A CA 1
ATOM 1620 C C . CYS A 1 207 ? -9.902 5.505 7.195 1.00 96.81 207 CYS A C 1
ATOM 1622 O O . CYS A 1 207 ? -9.182 5.474 6.201 1.00 96.81 207 CYS A O 1
ATOM 1624 N N . PHE A 1 208 ? -10.508 4.407 7.650 1.00 95.88 208 PHE A N 1
ATOM 1625 C CA . PHE A 1 208 ? -10.357 3.107 6.993 1.00 95.88 208 PHE A CA 1
ATOM 1626 C C . PHE A 1 208 ? -11.129 3.006 5.673 1.00 95.88 208 PHE A C 1
ATOM 1628 O O . PHE A 1 208 ? -10.703 2.284 4.773 1.00 95.88 208 PHE A O 1
ATOM 1635 N N . GLY A 1 209 ? -12.223 3.758 5.522 1.00 96.31 209 GLY A N 1
ATOM 1636 C CA . GLY A 1 209 ? -12.880 3.955 4.232 1.00 96.31 209 GLY A CA 1
ATOM 1637 C C . GLY A 1 209 ? -11.965 4.666 3.234 1.00 96.31 209 GLY A C 1
ATOM 1638 O O . GLY A 1 209 ? -11.831 4.209 2.101 1.00 96.31 209 GLY A O 1
ATOM 1639 N N . LEU A 1 210 ? -11.280 5.730 3.668 1.00 96.75 210 LEU A N 1
ATOM 1640 C CA . LEU A 1 210 ? -10.282 6.432 2.853 1.00 96.75 210 LEU A CA 1
ATOM 1641 C C . LEU A 1 210 ? -9.095 5.530 2.506 1.00 96.75 210 LEU A C 1
ATOM 1643 O O . LEU A 1 210 ? -8.722 5.466 1.339 1.00 96.75 210 LEU A O 1
ATOM 1647 N N . LEU A 1 211 ? -8.558 4.781 3.477 1.00 96.62 211 LEU A N 1
ATOM 1648 C CA . LEU A 1 211 ? -7.480 3.818 3.240 1.00 96.62 211 LEU A CA 1
ATOM 1649 C C . LEU A 1 211 ? -7.877 2.784 2.190 1.00 96.62 211 LEU A C 1
ATOM 1651 O O . LEU A 1 211 ? -7.119 2.553 1.257 1.00 96.62 211 LEU A O 1
ATOM 1655 N N . ARG A 1 212 ? -9.072 2.199 2.300 1.00 97.00 212 ARG A N 1
ATOM 1656 C CA . ARG A 1 212 ? -9.567 1.246 1.306 1.00 97.00 212 ARG A CA 1
ATOM 1657 C C . ARG A 1 212 ? -9.648 1.872 -0.087 1.00 97.00 212 ARG A C 1
ATOM 1659 O O . ARG A 1 212 ? -9.116 1.302 -1.028 1.00 97.00 212 ARG A O 1
ATOM 1666 N N . CYS A 1 213 ? -10.257 3.051 -0.217 1.00 96.19 213 CYS A N 1
ATOM 1667 C CA . CYS A 1 213 ? -10.337 3.753 -1.501 1.00 96.19 213 CYS A CA 1
ATOM 1668 C C . CYS A 1 213 ? -8.947 4.073 -2.079 1.00 96.19 213 CYS A C 1
ATOM 1670 O O . CYS A 1 213 ? -8.737 3.937 -3.286 1.00 96.19 213 CYS A O 1
ATOM 1672 N N . GLY A 1 214 ? -8.001 4.485 -1.230 1.00 94.88 214 GLY A N 1
ATOM 1673 C CA . GLY A 1 214 ? -6.614 4.741 -1.614 1.00 94.88 214 GLY A CA 1
ATOM 1674 C C . GLY A 1 214 ? -5.909 3.475 -2.099 1.00 94.88 214 GLY A C 1
ATOM 1675 O O . GLY A 1 214 ? -5.297 3.489 -3.165 1.00 94.88 214 GLY A O 1
ATOM 1676 N N . VAL A 1 215 ? -6.067 2.362 -1.376 1.00 95.62 215 VAL A N 1
ATOM 1677 C CA . VAL A 1 215 ? -5.522 1.043 -1.738 1.00 95.62 215 VAL A CA 1
ATOM 1678 C C . VAL A 1 215 ? -6.125 0.522 -3.049 1.00 95.62 215 VAL A C 1
ATOM 1680 O O . VAL A 1 215 ? -5.390 0.069 -3.925 1.00 95.62 215 VAL A O 1
ATOM 1683 N N . ASP A 1 216 ? -7.439 0.642 -3.240 1.00 95.62 216 ASP A N 1
ATOM 1684 C CA . ASP A 1 216 ? -8.108 0.240 -4.485 1.00 95.62 216 ASP A CA 1
ATOM 1685 C C . ASP A 1 216 ? -7.590 1.070 -5.677 1.00 95.62 216 ASP A C 1
ATOM 1687 O O . ASP A 1 216 ? -7.286 0.536 -6.747 1.00 95.62 216 ASP A O 1
ATOM 1691 N N . THR A 1 217 ? -7.420 2.382 -5.475 1.00 95.38 217 THR A N 1
ATOM 1692 C CA . THR A 1 217 ? -6.913 3.302 -6.505 1.00 95.38 217 THR A CA 1
ATOM 1693 C C . THR A 1 217 ? -5.466 2.991 -6.873 1.00 95.38 217 THR A C 1
ATOM 1695 O O . THR A 1 217 ? -5.147 2.863 -8.057 1.00 95.38 217 THR A O 1
ATOM 1698 N N . ILE A 1 218 ? -4.585 2.846 -5.878 1.00 94.56 218 ILE A N 1
ATOM 1699 C CA . ILE A 1 218 ? -3.162 2.594 -6.127 1.00 94.56 218 ILE A CA 1
ATOM 1700 C C . ILE A 1 218 ? -2.936 1.211 -6.730 1.00 94.56 218 ILE A C 1
ATOM 1702 O O . ILE A 1 218 ? -2.033 1.049 -7.542 1.00 94.56 218 ILE A O 1
ATOM 1706 N N . THR A 1 219 ? -3.778 0.229 -6.397 1.00 95.56 219 THR A N 1
ATOM 1707 C CA . THR A 1 219 ? -3.723 -1.107 -7.001 1.00 95.56 219 THR A CA 1
ATOM 1708 C C . THR A 1 219 ? -3.976 -1.036 -8.502 1.00 95.56 219 THR A C 1
ATOM 1710 O O . THR A 1 219 ? -3.182 -1.583 -9.265 1.00 95.56 219 THR A O 1
ATOM 1713 N N . GLY A 1 220 ? -5.015 -0.310 -8.931 1.00 95.12 220 GLY A N 1
ATOM 1714 C CA . GLY A 1 220 ? -5.295 -0.101 -10.355 1.00 95.12 220 GLY A CA 1
ATOM 1715 C C . GLY A 1 220 ? -4.165 0.643 -11.070 1.00 95.12 220 GLY A C 1
ATOM 1716 O O . GLY A 1 220 ? -3.676 0.181 -12.095 1.00 95.12 220 GLY A O 1
ATOM 1717 N N . GLN A 1 221 ? -3.678 1.742 -10.482 1.00 94.44 221 GLN A N 1
ATOM 1718 C CA . GLN A 1 221 ? -2.560 2.510 -11.048 1.00 94.44 221 GLN A CA 1
ATOM 1719 C C . GLN A 1 221 ? -1.269 1.690 -11.153 1.00 94.44 221 GLN A C 1
ATOM 1721 O O . GLN A 1 221 ? -0.497 1.863 -12.095 1.00 94.44 221 GLN A O 1
ATOM 1726 N N . LEU A 1 222 ? -1.017 0.812 -10.183 1.00 94.81 222 LEU A N 1
ATOM 1727 C CA . LEU A 1 222 ? 0.149 -0.059 -10.178 1.00 94.81 222 LEU A CA 1
ATOM 1728 C C . LEU A 1 222 ? 0.068 -1.112 -11.287 1.00 94.81 222 LEU A C 1
ATOM 1730 O O . LEU A 1 222 ? 1.074 -1.367 -11.951 1.00 94.81 222 LEU A O 1
ATOM 1734 N N . ASP A 1 223 ? -1.108 -1.705 -11.484 1.00 94.69 223 ASP A N 1
ATOM 1735 C CA . ASP A 1 223 ? -1.341 -2.677 -12.553 1.00 94.69 223 ASP A CA 1
ATOM 1736 C C . ASP A 1 223 ? -1.177 -2.022 -13.931 1.00 94.69 223 ASP A C 1
ATOM 1738 O O . ASP A 1 223 ? -0.385 -2.513 -14.736 1.00 94.69 223 ASP A O 1
ATOM 1742 N N . ASP A 1 224 ? -1.786 -0.850 -14.146 1.00 95.38 224 ASP A N 1
ATOM 1743 C CA . ASP A 1 224 ? -1.620 -0.064 -15.377 1.00 95.38 224 ASP A CA 1
ATOM 1744 C C . ASP 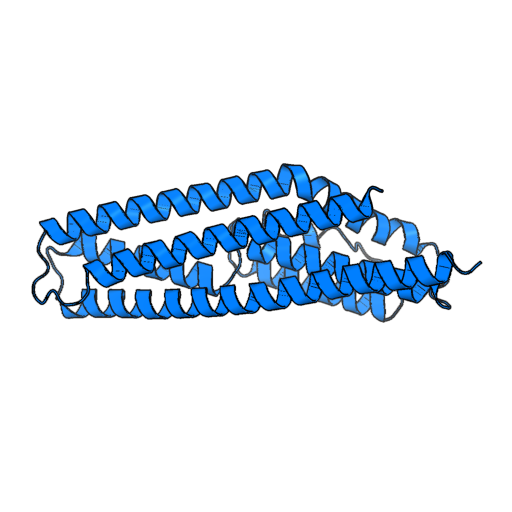A 1 224 ? -0.138 0.269 -15.639 1.00 95.38 224 ASP A C 1
ATOM 1746 O O . ASP A 1 224 ? 0.369 0.112 -16.753 1.00 95.38 224 ASP A O 1
ATOM 1750 N N . PHE A 1 225 ? 0.597 0.683 -14.601 1.00 92.56 225 PHE A N 1
ATOM 1751 C CA . PHE A 1 225 ? 2.018 1.013 -14.707 1.00 92.56 225 PHE A CA 1
ATOM 1752 C C . PHE A 1 225 ? 2.880 -0.190 -15.114 1.00 92.56 225 PHE A C 1
ATOM 1754 O O . PHE A 1 225 ? 3.769 -0.066 -15.965 1.00 92.56 225 PHE A O 1
ATOM 1761 N N . PHE A 1 226 ? 2.643 -1.368 -14.530 1.00 92.31 226 PHE A N 1
ATOM 1762 C CA . PHE A 1 226 ? 3.373 -2.574 -14.923 1.00 92.31 226 PHE A CA 1
ATOM 1763 C C . PHE A 1 226 ? 2.987 -3.050 -16.323 1.00 92.31 226 PHE A C 1
ATOM 1765 O O . PHE A 1 226 ? 3.880 -3.461 -17.073 1.00 92.31 226 PHE A O 1
ATOM 1772 N N . ASP A 1 227 ? 1.715 -2.943 -16.702 1.00 93.81 227 ASP A N 1
ATOM 1773 C CA . ASP A 1 227 ? 1.246 -3.270 -18.047 1.00 93.81 227 ASP A CA 1
ATOM 1774 C C . ASP A 1 227 ? 1.924 -2.388 -19.101 1.00 93.81 227 ASP A C 1
ATOM 1776 O O . ASP A 1 227 ? 2.434 -2.909 -20.096 1.00 93.81 227 ASP A O 1
ATOM 1780 N N . GLU A 1 228 ? 2.058 -1.079 -18.861 1.00 92.19 228 GLU A N 1
ATOM 1781 C CA . GLU A 1 228 ? 2.797 -0.172 -19.750 1.00 92.19 228 GLU A CA 1
ATOM 1782 C C . GLU A 1 228 ? 4.268 -0.582 -19.920 1.00 92.19 228 GLU A C 1
ATOM 1784 O O . GLU A 1 228 ? 4.797 -0.584 -21.040 1.00 92.19 228 GLU A O 1
ATOM 1789 N N . ILE A 1 229 ? 4.943 -0.969 -18.831 1.00 89.06 229 ILE A N 1
ATOM 1790 C CA . ILE A 1 229 ? 6.338 -1.431 -18.889 1.00 89.06 229 ILE A CA 1
ATOM 1791 C C . ILE A 1 229 ? 6.442 -2.732 -19.694 1.00 89.06 229 ILE A C 1
ATOM 1793 O O . ILE A 1 229 ? 7.340 -2.874 -20.532 1.00 89.06 229 ILE A O 1
ATOM 1797 N N . VAL A 1 230 ? 5.547 -3.693 -19.458 1.00 90.25 230 VAL A N 1
ATOM 1798 C CA . VAL A 1 230 ? 5.539 -4.992 -20.148 1.00 90.25 230 VAL A CA 1
ATOM 1799 C C . VAL A 1 230 ? 5.236 -4.819 -21.638 1.00 90.25 230 VAL A C 1
ATOM 1801 O O . VAL A 1 230 ? 5.984 -5.325 -22.480 1.00 90.25 230 VAL A O 1
ATOM 1804 N N . GLU A 1 231 ? 4.195 -4.058 -21.973 1.00 91.25 231 GLU A N 1
ATOM 1805 C CA . GLU A 1 231 ? 3.795 -3.700 -23.338 1.00 91.25 231 GLU A CA 1
ATOM 1806 C C . GLU A 1 231 ? 4.944 -2.991 -24.075 1.00 91.25 231 GLU A C 1
ATOM 1808 O O . GLU A 1 231 ? 5.277 -3.339 -25.214 1.00 91.25 231 GLU A O 1
ATOM 1813 N N . GLY A 1 232 ? 5.607 -2.036 -23.413 1.00 88.25 232 GLY A N 1
ATOM 1814 C CA . GLY A 1 232 ? 6.776 -1.337 -23.942 1.00 88.25 232 GLY A CA 1
ATOM 1815 C C . GLY A 1 232 ? 7.918 -2.295 -24.276 1.00 88.25 232 GLY A C 1
ATOM 1816 O O . GLY A 1 232 ? 8.444 -2.276 -25.391 1.00 88.25 232 GLY A O 1
ATOM 1817 N N . ARG A 1 233 ? 8.270 -3.202 -23.356 1.00 86.88 233 ARG A N 1
ATOM 1818 C CA . ARG A 1 233 ? 9.319 -4.215 -23.586 1.00 86.88 233 ARG A CA 1
ATOM 1819 C C . ARG A 1 233 ? 8.965 -5.165 -24.726 1.00 86.88 233 ARG A C 1
ATOM 1821 O O . ARG A 1 233 ? 9.846 -5.502 -25.516 1.00 86.88 233 ARG A O 1
ATOM 1828 N N . LYS A 1 234 ? 7.700 -5.574 -24.834 1.00 89.12 234 LYS A N 1
ATOM 1829 C CA . LYS A 1 234 ? 7.219 -6.436 -25.920 1.00 89.12 234 LYS A CA 1
ATOM 1830 C C . LYS A 1 234 ? 7.386 -5.760 -27.280 1.00 89.12 234 LYS A C 1
ATOM 1832 O O . LYS A 1 234 ? 8.005 -6.338 -28.166 1.00 89.12 234 LYS A O 1
ATOM 1837 N N . LYS A 1 235 ? 6.955 -4.501 -27.414 1.00 88.94 235 LYS A N 1
ATOM 1838 C CA . LYS A 1 235 ? 7.135 -3.715 -28.649 1.00 88.94 235 LYS A CA 1
ATOM 1839 C C . LYS A 1 235 ? 8.608 -3.604 -29.051 1.00 88.94 235 LYS A C 1
ATOM 1841 O O . LYS A 1 235 ? 8.937 -3.749 -30.226 1.00 88.94 235 LYS A O 1
ATOM 1846 N N . LEU A 1 236 ? 9.508 -3.402 -28.084 1.00 86.00 236 LEU A N 1
ATOM 1847 C CA . LEU A 1 236 ? 10.952 -3.367 -28.344 1.00 86.00 236 LEU A CA 1
ATOM 1848 C C . LEU A 1 236 ? 11.504 -4.717 -28.805 1.00 86.00 236 LEU A C 1
ATOM 1850 O O . LEU A 1 236 ? 12.352 -4.751 -29.697 1.00 86.00 236 LEU A O 1
ATOM 1854 N N . LEU A 1 237 ? 11.030 -5.819 -28.219 1.00 86.00 237 LEU A N 1
ATOM 1855 C CA . LEU A 1 237 ? 11.406 -7.168 -28.633 1.00 86.00 237 LEU A CA 1
ATOM 1856 C C . LEU A 1 237 ? 10.960 -7.440 -30.076 1.00 86.00 237 LEU A C 1
ATOM 1858 O O . LEU A 1 237 ? 11.767 -7.910 -30.878 1.00 86.00 237 LEU A O 1
ATOM 1862 N N . ASP A 1 238 ? 9.719 -7.094 -30.420 1.00 88.62 238 ASP A N 1
ATOM 1863 C CA . ASP A 1 238 ? 9.149 -7.300 -31.757 1.00 88.62 238 ASP A CA 1
ATOM 1864 C C . ASP A 1 238 ? 9.939 -6.520 -32.820 1.00 88.62 238 ASP A C 1
ATOM 1866 O O . ASP A 1 238 ? 10.353 -7.083 -33.835 1.00 88.62 238 ASP A O 1
ATOM 1870 N N . MET A 1 239 ? 10.270 -5.251 -32.548 1.00 84.62 239 MET A N 1
ATOM 1871 C CA . MET A 1 239 ? 11.128 -4.442 -33.428 1.00 84.62 239 MET A CA 1
ATOM 1872 C C . MET A 1 239 ? 12.518 -5.059 -33.642 1.00 84.62 239 MET A C 1
ATOM 1874 O O . MET A 1 239 ? 13.073 -4.962 -34.736 1.00 84.62 239 MET A O 1
ATOM 1878 N N . CYS A 1 240 ? 13.092 -5.685 -32.611 1.00 78.81 240 CYS A N 1
ATOM 1879 C CA . CYS A 1 240 ? 14.400 -6.338 -32.697 1.00 78.81 240 CYS A CA 1
ATOM 1880 C C . CYS A 1 240 ? 14.349 -7.709 -33.392 1.00 78.81 240 CYS A C 1
ATOM 1882 O O . CYS A 1 240 ? 15.377 -8.166 -33.891 1.00 78.81 240 CYS A O 1
ATOM 1884 N N . SER A 1 241 ? 13.182 -8.357 -33.413 1.00 80.12 241 SER A N 1
ATOM 1885 C CA . SER A 1 241 ? 12.992 -9.723 -33.922 1.00 80.12 241 SER A CA 1
ATOM 1886 C C . SER A 1 241 ? 12.668 -9.773 -35.418 1.00 80.12 241 SER A C 1
ATOM 1888 O O . SER A 1 241 ? 12.852 -10.809 -36.048 1.00 80.12 241 SER A O 1
ATOM 1890 N N . HIS A 1 242 ? 12.228 -8.661 -36.011 1.00 65.19 242 HIS A N 1
ATOM 1891 C CA . HIS A 1 242 ? 11.946 -8.535 -37.448 1.00 65.19 242 HIS A CA 1
ATOM 1892 C C . HIS A 1 242 ? 13.166 -8.103 -38.285 1.00 65.19 242 HIS A C 1
ATOM 1894 O O . HIS A 1 242 ? 13.029 -7.328 -39.233 1.00 65.19 242 HIS A O 1
ATOM 1900 N N . ARG A 1 243 ? 14.359 -8.586 -37.923 1.00 50.53 243 ARG A N 1
ATOM 1901 C CA . ARG A 1 243 ? 15.611 -8.329 -38.649 1.00 50.53 243 ARG A CA 1
ATOM 1902 C C . ARG A 1 243 ? 15.947 -9.418 -39.655 1.00 50.53 243 ARG A C 1
ATOM 1904 O O . ARG A 1 243 ? 15.805 -10.606 -39.297 1.00 50.53 243 ARG A O 1
#

Foldseek 3Di:
DPPVVLVVLLLVLLVLLLVLLVVLLVLLVVLLVLLPPDPDDDLVSLVVSLVSLVVSVVSQVVQFVVLVVSCVPRVVVVLCVLQVVVPPCLPVPDCDPDVVVVVLVVNVLSLVSVLSSCQRRKPPFLCSLPVHDDDPPDRDDPSVVVSNVVSVVSSVVCVVVVGDIGHNHPLVVQLNVLSVVLSVVSVVVVDDDPVVNVVSSVSNVVSSVVSVVVSVVVVVVSVVSVVVVVVVVVVVVVVVVVD